Protein AF-X1S4X8-F1 (afdb_monomer)

Organism: NCBI:txid412755

pLDDT: mean 74.63, std 17.49, range [30.44, 96.06]

Radius of gyration: 38.3 Å; Cα contacts (8 Å, |Δi|>4): 93; chains: 1; bounding box: 93×50×116 Å

Sequence (181 aa):
DAQEGGFRVYTQRLIDDVLMAYSMPGYRIGLNIVGRLGGTNIRESTEIYKNGVVEPLQEDVEDMVNHKIIEQGLHCESYKFKLNDLDVRDVDAEAKRYVSLIQSAAMTPNQAINLLGIGKPYPGGNKFYIGSSLVEVGEEELEKRADKFIKAMEDLKEGINKLTEGDFLKEVGKDEGESED

Nearest PDB structures (foldseek):
  8hqo-assembly1_D  TM=5.666E-01  e=1.041E-02  Escherichia phage DT57C
  9imv-assembly1_L  TM=5.203E-01  e=1.293E-01  Escherichia phage T5

Foldseek 3Di:
DVVVVVVVVVVVVVVVVVCVVLVHDPVVVVDDPPDPDDDDCPLVSVVCCLVVHVVVVQVVVQCCCCVVPACVNVVHPPDGDHDDRDDSDPVVVLVVVVVVCLQCQNDFQQRSCVVVVPDHDDPPSRFRAHPPDRDGPPPVVVVVVVVVVVVVVVVVVVVVVVVVVPDDPPPPDDDDDDDDD

Mean predicted aligned error: 17.7 Å

Solvent-accessible surface area (backbone atoms only — not comparable to full-atom values): 11167 Å² total; per-residue (Å²): 114,78,67,60,57,53,52,53,54,51,52,52,50,54,52,51,53,53,29,59,75,68,66,46,67,54,61,81,76,71,41,84,79,88,55,103,75,80,84,73,58,66,63,59,53,47,51,49,38,40,66,72,50,49,50,57,54,48,48,56,51,31,51,46,44,36,51,56,47,34,42,68,64,64,69,40,85,89,68,79,67,75,78,81,80,83,85,80,74,58,64,66,61,50,50,51,49,50,52,52,33,25,37,67,47,74,36,26,58,30,56,50,28,64,75,70,65,65,73,75,77,55,94,73,27,81,47,55,36,43,80,87,55,90,57,76,83,61,61,82,65,49,53,62,50,49,53,53,50,53,52,52,51,49,55,49,50,53,53,51,50,54,57,74,70,50,85,81,86,84,81,85,84,82,86,84,84,91,85,90,133

Secondary structure (DSSP, 8-state):
-HHHHHHHHHHHHHHHHHHHHTT--GGGGT-----SSTTSHHHHHHHHHIIIIIHHHHHHHHHHIIIIIIITTT---S----PPPP----HHHHHHHHHHHHHBTSS-HHHHHHHHT-S---TTTTS--BTTS---S-HHHHHHHHHHHHHHHHHHHHHHHHHHHSS-SSSS---------

Structure (mmCIF, N/CA/C/O backbone):
data_AF-X1S4X8-F1
#
_entry.id   AF-X1S4X8-F1
#
loop_
_atom_site.group_PDB
_atom_site.id
_atom_site.type_symbol
_atom_site.label_atom_id
_atom_site.label_alt_id
_atom_site.label_comp_id
_atom_site.label_asym_id
_atom_site.label_entity_id
_atom_site.label_seq_id
_atom_site.pdbx_PDB_ins_code
_atom_site.Cartn_x
_atom_site.Cartn_y
_atom_site.Cartn_z
_atom_site.occupancy
_atom_site.B_iso_or_equiv
_atom_site.auth_seq_id
_atom_site.auth_comp_id
_atom_site.auth_asym_id
_atom_site.auth_atom_id
_atom_site.pdbx_PDB_model_num
ATOM 1 N N . ASP A 1 1 ? 40.446 11.338 -20.362 1.00 53.38 1 ASP A N 1
ATOM 2 C CA . ASP A 1 1 ? 39.490 12.085 -19.514 1.00 53.38 1 ASP A CA 1
ATOM 3 C C . ASP A 1 1 ? 38.118 12.321 -20.142 1.00 53.38 1 ASP A C 1
ATOM 5 O O . ASP A 1 1 ? 37.148 11.825 -19.588 1.00 53.38 1 ASP A O 1
ATOM 9 N N . ALA A 1 2 ? 37.979 12.978 -21.303 1.00 62.31 2 ALA A N 1
ATOM 10 C CA . ALA A 1 2 ? 36.650 13.239 -21.895 1.00 62.31 2 ALA A CA 1
ATOM 11 C C . ALA A 1 2 ? 35.837 11.969 -22.247 1.00 62.31 2 ALA A C 1
ATOM 13 O O . ALA A 1 2 ? 34.615 11.948 -22.123 1.00 62.31 2 ALA A O 1
ATOM 14 N N . GLN A 1 3 ? 36.515 10.893 -22.656 1.00 65.56 3 GLN A N 1
ATOM 15 C CA . GLN A 1 3 ? 35.870 9.646 -23.081 1.00 65.56 3 GLN A CA 1
ATOM 16 C C . GLN A 1 3 ? 35.303 8.829 -21.904 1.00 65.56 3 GLN A C 1
ATOM 18 O O . GLN A 1 3 ? 34.293 8.144 -22.047 1.00 65.56 3 GLN A O 1
ATOM 23 N N . GLU A 1 4 ? 35.909 8.949 -20.719 1.00 63.94 4 GLU A N 1
ATOM 24 C CA . GLU A 1 4 ? 35.501 8.200 -19.526 1.00 63.94 4 GLU A CA 1
ATOM 25 C C . GLU A 1 4 ? 34.224 8.772 -18.890 1.00 63.94 4 GLU A C 1
ATOM 27 O O . GLU A 1 4 ? 33.372 8.024 -18.408 1.00 63.94 4 GLU A O 1
ATOM 32 N N . GLY A 1 5 ? 34.028 10.092 -18.983 1.00 74.19 5 GLY A N 1
ATOM 33 C CA . GLY A 1 5 ? 32.773 10.741 -18.598 1.00 74.19 5 GLY A CA 1
ATOM 34 C C . GLY A 1 5 ? 31.584 10.287 -19.453 1.00 74.19 5 GLY A C 1
ATOM 35 O O . GLY A 1 5 ? 30.505 10.035 -18.920 1.00 74.19 5 GLY A O 1
ATOM 36 N N . GLY A 1 6 ? 31.788 10.102 -20.763 1.00 81.44 6 GLY A N 1
ATOM 37 C CA . GLY A 1 6 ? 30.742 9.627 -21.677 1.00 81.44 6 GLY A CA 1
ATOM 38 C C . GLY A 1 6 ? 30.273 8.200 -21.374 1.00 81.44 6 GLY A C 1
ATOM 39 O O . GLY A 1 6 ? 29.073 7.930 -21.380 1.00 81.44 6 GLY A O 1
ATOM 40 N N . PHE A 1 7 ? 31.202 7.302 -21.034 1.00 84.19 7 PHE A N 1
ATOM 41 C CA . PHE A 1 7 ? 30.876 5.915 -20.688 1.00 84.19 7 PHE A CA 1
ATOM 42 C C . PHE A 1 7 ? 30.063 5.802 -19.391 1.00 84.19 7 PHE A C 1
ATOM 44 O O . PHE A 1 7 ? 29.092 5.043 -19.324 1.00 84.19 7 PHE A O 1
ATOM 51 N N . ARG A 1 8 ? 30.409 6.594 -18.369 1.00 82.62 8 ARG A N 1
ATOM 52 C CA . ARG A 1 8 ? 29.663 6.623 -17.100 1.00 82.62 8 ARG A CA 1
ATOM 53 C C . A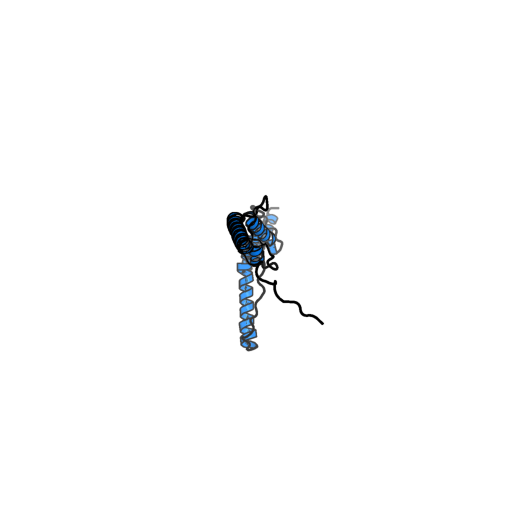RG A 1 8 ? 28.229 7.112 -17.293 1.00 82.62 8 ARG A C 1
ATOM 55 O O . ARG A 1 8 ? 27.306 6.490 -16.779 1.00 82.62 8 ARG A O 1
ATOM 62 N N . VAL A 1 9 ? 28.035 8.174 -18.077 1.00 86.06 9 VAL A N 1
ATOM 63 C CA . VAL A 1 9 ? 26.696 8.708 -18.387 1.00 86.06 9 VAL A CA 1
ATOM 64 C C . VAL A 1 9 ? 25.864 7.699 -19.177 1.00 86.06 9 VAL A C 1
ATOM 66 O O . VAL A 1 9 ? 24.693 7.490 -18.869 1.00 86.06 9 VAL A O 1
ATOM 69 N N . TYR A 1 10 ? 26.468 7.038 -20.166 1.00 88.06 10 TYR A N 1
ATOM 70 C CA . TYR A 1 10 ? 25.792 5.995 -20.935 1.00 88.06 10 TYR A CA 1
ATOM 71 C C . TYR A 1 10 ? 25.356 4.817 -20.053 1.00 88.06 10 TYR A C 1
ATOM 73 O O . TYR A 1 10 ? 24.218 4.364 -20.143 1.00 88.06 10 TYR A O 1
ATOM 81 N N . THR A 1 11 ? 26.231 4.369 -19.151 1.00 87.25 11 THR A N 1
ATOM 82 C CA . THR A 1 11 ? 25.922 3.280 -18.212 1.00 87.25 11 THR A CA 1
ATOM 83 C C . THR A 1 11 ? 24.780 3.658 -17.274 1.00 87.25 11 THR A C 1
ATOM 85 O O . THR A 1 11 ? 23.875 2.856 -17.063 1.00 87.25 11 THR A O 1
ATOM 88 N N . GLN A 1 12 ? 24.778 4.891 -16.757 1.00 86.19 12 GLN A N 1
ATOM 89 C CA . GLN A 1 12 ? 23.686 5.375 -15.913 1.00 86.19 12 GLN A CA 1
ATOM 90 C C . GLN A 1 12 ? 22.352 5.370 -16.663 1.00 86.19 12 GLN A C 1
ATOM 92 O O . GLN A 1 12 ? 21.355 4.906 -16.126 1.00 86.19 12 GLN A O 1
ATOM 97 N N . ARG A 1 13 ? 22.346 5.798 -17.929 1.00 88.19 13 ARG A N 1
ATOM 98 C CA . ARG A 1 13 ? 21.138 5.768 -18.759 1.00 88.19 13 ARG A CA 1
ATOM 99 C C . ARG A 1 13 ? 20.597 4.352 -18.955 1.00 88.19 13 ARG A C 1
ATOM 101 O O . ARG A 1 13 ? 19.395 4.157 -18.861 1.00 88.19 13 ARG A O 1
ATOM 108 N N . LEU A 1 14 ? 21.469 3.370 -19.191 1.00 91.56 14 LEU A N 1
ATOM 109 C CA . LEU A 1 14 ? 21.045 1.970 -19.308 1.00 91.56 14 LEU A CA 1
ATOM 110 C C . LEU A 1 14 ? 20.422 1.448 -18.009 1.00 91.56 14 LEU A C 1
ATOM 112 O O . LEU A 1 14 ? 19.429 0.727 -18.052 1.00 91.56 14 LEU A O 1
ATOM 116 N N . ILE A 1 15 ? 20.997 1.813 -16.861 1.00 88.81 15 ILE A N 1
ATOM 117 C CA . ILE A 1 15 ? 20.434 1.473 -15.551 1.00 88.81 15 ILE A CA 1
ATOM 118 C C . ILE A 1 15 ? 19.040 2.093 -15.406 1.00 88.81 15 ILE A C 1
ATOM 120 O O . ILE A 1 15 ? 18.100 1.390 -15.038 1.00 88.81 15 ILE A O 1
ATOM 124 N N . ASP A 1 16 ? 18.894 3.374 -15.741 1.00 88.19 16 ASP A N 1
ATOM 125 C CA . ASP A 1 16 ? 17.617 4.085 -15.658 1.00 88.19 16 ASP A CA 1
ATOM 126 C C . ASP A 1 16 ? 16.563 3.464 -16.596 1.00 88.19 16 ASP A C 1
ATOM 128 O O . ASP 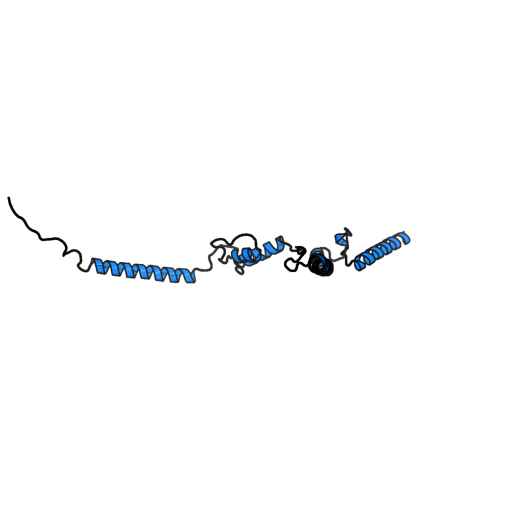A 1 16 ? 15.424 3.252 -16.181 1.00 88.19 16 ASP A O 1
ATOM 132 N N . ASP A 1 17 ? 16.941 3.094 -17.824 1.00 91.50 17 ASP A N 1
ATOM 133 C CA . ASP A 1 17 ? 16.056 2.440 -18.799 1.00 91.50 17 ASP A CA 1
ATOM 134 C C . ASP A 1 17 ? 15.530 1.089 -18.279 1.00 91.50 17 ASP A C 1
ATOM 136 O O . ASP A 1 17 ? 14.333 0.802 -18.376 1.00 91.50 17 ASP A O 1
ATOM 140 N N . VAL A 1 18 ? 16.398 0.274 -17.668 1.00 91.56 18 VAL A N 1
ATOM 141 C CA . VAL A 1 18 ? 15.996 -0.999 -17.044 1.00 91.56 18 VAL A CA 1
ATOM 142 C C . VAL A 1 18 ? 15.059 -0.754 -15.863 1.00 91.56 18 VAL A C 1
ATOM 144 O O . VAL A 1 18 ? 14.027 -1.412 -15.747 1.00 91.56 18 VAL A O 1
ATOM 147 N N . LEU A 1 19 ? 15.380 0.203 -14.994 1.00 89.31 19 LEU A N 1
ATOM 148 C CA . LEU A 1 19 ? 14.546 0.533 -13.839 1.00 89.31 19 LEU A CA 1
ATOM 149 C C . LEU A 1 19 ? 13.147 0.998 -14.246 1.00 89.31 19 LEU A C 1
ATOM 151 O O . LEU A 1 19 ? 12.165 0.563 -13.646 1.00 89.31 19 LEU A O 1
ATOM 155 N N . MET A 1 20 ? 13.048 1.827 -15.287 1.00 88.44 20 MET A N 1
ATOM 156 C CA . MET A 1 20 ? 11.765 2.272 -15.833 1.00 88.44 20 MET A CA 1
ATOM 157 C C . MET A 1 20 ? 10.948 1.109 -16.398 1.00 88.44 20 MET A C 1
ATOM 159 O O . MET A 1 20 ? 9.744 1.058 -16.167 1.00 88.44 20 MET A O 1
ATOM 163 N N . ALA A 1 21 ? 11.583 0.158 -17.089 1.00 90.94 21 ALA A N 1
ATOM 164 C CA . ALA A 1 21 ? 10.891 -1.004 -17.651 1.00 90.94 21 ALA A CA 1
ATOM 165 C C . ALA A 1 21 ? 10.244 -1.894 -16.576 1.00 90.94 21 ALA A C 1
ATOM 167 O O . ALA A 1 21 ? 9.168 -2.445 -16.797 1.00 90.94 21 ALA A O 1
ATOM 168 N N . TYR A 1 22 ? 10.878 -2.011 -15.408 1.00 88.44 22 TYR A N 1
ATOM 169 C CA . TYR A 1 22 ? 10.349 -2.755 -14.259 1.00 88.44 22 TYR A CA 1
ATOM 170 C C . TYR A 1 22 ? 9.575 -1.877 -13.265 1.00 88.44 22 TYR A C 1
ATOM 172 O O . TYR A 1 22 ? 9.216 -2.352 -12.187 1.00 88.44 22 TYR A O 1
ATOM 180 N N . SER A 1 23 ? 9.346 -0.599 -13.586 1.00 87.19 23 SER A N 1
ATOM 181 C CA . SER A 1 23 ? 8.721 0.382 -12.688 1.00 87.19 23 SER A CA 1
ATOM 182 C C . SER A 1 23 ? 9.379 0.437 -11.299 1.00 87.19 23 SER A C 1
ATOM 184 O O . SER A 1 23 ? 8.714 0.675 -10.295 1.00 87.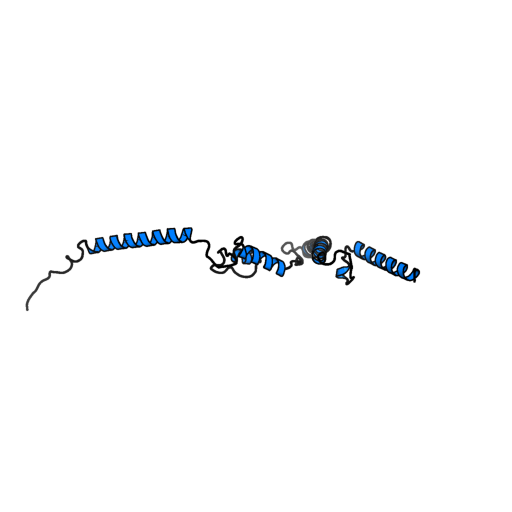19 23 SER A O 1
ATOM 186 N N . MET A 1 24 ? 10.691 0.196 -11.224 1.00 86.75 24 MET A N 1
ATOM 187 C CA . MET A 1 24 ? 11.432 -0.020 -9.983 1.00 86.75 24 MET A CA 1
ATOM 188 C C . MET A 1 24 ? 12.191 1.245 -9.543 1.00 86.75 24 MET A C 1
ATOM 190 O O . MET A 1 24 ? 13.059 1.730 -10.270 1.00 86.75 24 MET A O 1
ATOM 194 N N . PRO A 1 25 ? 11.944 1.778 -8.331 1.00 83.69 25 PRO A N 1
ATOM 195 C CA . PRO A 1 25 ? 12.720 2.892 -7.798 1.00 83.69 25 PRO A CA 1
ATOM 196 C C . PRO A 1 25 ? 14.190 2.528 -7.531 1.00 83.69 25 PRO A C 1
ATOM 198 O O . PRO A 1 25 ? 14.490 1.620 -6.754 1.00 83.69 25 PRO A O 1
ATOM 201 N N . GLY A 1 26 ? 15.132 3.292 -8.093 1.00 80.81 26 GLY A N 1
ATOM 202 C CA . GLY A 1 26 ? 16.566 2.977 -7.995 1.00 80.81 26 GLY A CA 1
ATOM 203 C C . GLY A 1 26 ? 17.129 2.921 -6.567 1.00 80.81 26 GLY A C 1
ATOM 204 O O . GLY A 1 26 ? 17.989 2.088 -6.280 1.00 80.81 26 GLY A O 1
ATOM 205 N N . TYR A 1 27 ? 16.605 3.714 -5.625 1.00 77.44 27 TYR A N 1
ATOM 206 C CA . TYR A 1 27 ? 17.058 3.661 -4.226 1.00 77.44 27 TYR A CA 1
ATOM 207 C C . TYR A 1 27 ? 16.793 2.304 -3.556 1.00 77.44 27 TYR A C 1
ATOM 209 O O . TYR A 1 27 ? 17.522 1.922 -2.642 1.00 77.44 27 TYR A O 1
ATOM 217 N N . ARG A 1 28 ? 15.796 1.535 -4.020 1.00 76.44 28 ARG A N 1
ATOM 218 C CA . ARG A 1 28 ? 15.491 0.201 -3.476 1.00 76.44 28 ARG A CA 1
ATOM 219 C C . ARG A 1 28 ? 16.513 -0.865 -3.890 1.00 76.44 28 ARG A C 1
ATOM 221 O O . ARG A 1 28 ? 16.603 -1.886 -3.219 1.00 76.44 28 ARG A O 1
ATOM 228 N N . ILE A 1 29 ? 17.295 -0.629 -4.945 1.00 82.00 29 ILE A N 1
ATOM 229 C CA . ILE A 1 29 ? 18.438 -1.477 -5.333 1.00 82.00 29 ILE A CA 1
ATOM 230 C C . ILE A 1 29 ? 19.789 -0.881 -4.905 1.00 82.00 29 ILE A C 1
ATOM 232 O O . ILE A 1 29 ? 20.837 -1.289 -5.397 1.00 82.00 29 ILE A O 1
ATOM 236 N N . GLY A 1 30 ? 19.780 0.090 -3.986 1.00 74.44 30 GLY A N 1
ATOM 237 C CA . GLY A 1 30 ? 20.999 0.695 -3.445 1.00 74.44 30 GLY A CA 1
ATOM 238 C C . GLY A 1 30 ? 21.644 1.748 -4.348 1.00 74.44 30 GLY A C 1
ATOM 239 O O . GLY A 1 30 ? 22.763 2.179 -4.067 1.00 74.44 30 GLY A O 1
ATOM 240 N N . LEU A 1 31 ? 20.962 2.202 -5.407 1.00 77.56 31 LEU A N 1
ATOM 241 C CA . LEU A 1 31 ? 21.446 3.330 -6.199 1.00 77.56 31 LEU A CA 1
ATOM 242 C C . LEU A 1 31 ? 21.159 4.628 -5.457 1.00 77.56 31 LEU A C 1
ATOM 244 O O . LEU A 1 31 ? 20.010 4.985 -5.190 1.00 77.56 31 LEU A O 1
ATOM 248 N N . ASN A 1 32 ? 22.222 5.356 -5.138 1.00 65.94 32 ASN A N 1
ATOM 249 C CA . ASN A 1 32 ? 22.098 6.660 -4.514 1.00 65.94 32 ASN A CA 1
ATOM 250 C C . ASN A 1 32 ? 21.713 7.693 -5.583 1.00 65.94 32 ASN A C 1
ATOM 252 O O . ASN A 1 32 ? 22.574 8.253 -6.263 1.00 65.94 32 ASN A O 1
ATOM 256 N N . ILE A 1 33 ? 20.410 7.915 -5.767 1.00 62.72 33 ILE A N 1
ATOM 257 C CA . ILE A 1 33 ? 19.900 8.955 -6.664 1.00 62.72 33 ILE A CA 1
ATOM 258 C C . ILE A 1 33 ? 20.066 10.301 -5.950 1.00 62.72 33 ILE A C 1
ATOM 260 O O . ILE A 1 33 ? 19.164 10.792 -5.269 1.00 62.72 33 ILE A O 1
ATOM 264 N N . VAL A 1 34 ? 21.249 10.900 -6.077 1.00 55.09 34 VAL A N 1
ATOM 265 C CA . VAL A 1 34 ? 21.533 12.236 -5.540 1.00 55.09 34 VAL A CA 1
ATOM 266 C C . VAL A 1 34 ? 20.875 13.286 -6.447 1.00 55.09 34 VAL A C 1
ATOM 268 O O . VAL A 1 34 ? 21.499 13.846 -7.345 1.00 55.09 34 VAL A O 1
ATOM 271 N N . GLY A 1 35 ? 19.580 13.532 -6.239 1.00 55.44 35 GLY A N 1
ATOM 272 C CA . GLY A 1 35 ? 18.831 14.640 -6.843 1.00 55.44 35 GLY A CA 1
ATOM 273 C C . GLY A 1 35 ? 18.812 15.890 -5.947 1.00 55.44 35 GLY A C 1
ATOM 274 O O . GLY A 1 35 ? 18.806 15.779 -4.725 1.00 55.44 35 GLY A O 1
ATOM 275 N N . ARG A 1 36 ? 18.764 17.092 -6.551 1.00 46.44 36 ARG A N 1
ATOM 276 C CA . ARG A 1 36 ? 18.866 18.441 -5.922 1.00 46.44 36 ARG A CA 1
ATOM 277 C C . ARG A 1 36 ? 17.789 18.812 -4.872 1.00 46.44 36 ARG A C 1
ATOM 279 O O . ARG A 1 36 ? 17.755 19.959 -4.442 1.00 46.44 36 ARG A O 1
ATOM 286 N N . LEU A 1 37 ? 16.938 17.884 -4.440 1.00 51.38 37 LEU A N 1
ATOM 287 C CA . LEU A 1 37 ? 15.843 18.089 -3.476 1.00 51.38 37 LEU A CA 1
ATOM 288 C C . LEU A 1 37 ? 15.805 16.916 -2.478 1.00 51.38 37 LEU A C 1
ATOM 290 O O . LEU A 1 37 ? 14.813 16.203 -2.347 1.00 51.38 37 LEU A O 1
ATOM 294 N N . GLY A 1 38 ? 16.950 16.653 -1.847 1.00 46.44 38 GLY A N 1
ATOM 295 C CA . GLY A 1 38 ? 17.143 15.531 -0.937 1.00 46.44 38 GLY A CA 1
ATOM 296 C C . GLY A 1 38 ? 16.238 15.601 0.294 1.00 46.44 38 GLY A C 1
ATOM 297 O O . GLY A 1 38 ? 16.207 16.607 0.994 1.00 46.44 38 GLY A O 1
ATOM 298 N N . GLY A 1 39 ? 15.548 14.498 0.581 1.00 52.03 39 GLY A N 1
ATOM 299 C CA . GLY A 1 39 ? 15.115 14.185 1.944 1.00 52.03 39 GLY A CA 1
ATOM 300 C C . GLY A 1 39 ? 13.701 13.637 2.102 1.00 52.03 39 GLY A C 1
ATOM 301 O O . GLY A 1 39 ? 13.491 12.815 2.985 1.00 52.03 39 GLY A O 1
ATOM 302 N N . THR A 1 40 ? 12.733 14.022 1.269 1.00 53.03 40 THR A N 1
ATOM 303 C CA . THR A 1 40 ? 11.310 13.747 1.572 1.00 53.03 40 THR A CA 1
ATOM 304 C C . THR A 1 40 ? 10.639 12.691 0.692 1.00 53.03 40 THR A C 1
ATOM 306 O O . THR A 1 40 ? 9.566 12.212 1.041 1.00 53.03 40 THR A O 1
ATOM 309 N N . ASN A 1 41 ? 11.267 12.264 -0.407 1.00 62.50 41 ASN A N 1
ATOM 310 C CA . ASN A 1 41 ? 10.566 11.522 -1.463 1.00 62.50 41 ASN A CA 1
ATOM 311 C C . ASN A 1 41 ? 10.630 9.982 -1.351 1.00 62.50 41 ASN A C 1
ATOM 313 O O . ASN A 1 41 ? 10.035 9.276 -2.158 1.00 62.50 41 ASN A O 1
ATOM 317 N N . ILE A 1 42 ? 11.354 9.426 -0.368 1.00 70.06 42 ILE A N 1
ATOM 318 C CA . ILE A 1 42 ? 11.518 7.962 -0.244 1.00 70.06 42 ILE A CA 1
ATOM 319 C C . ILE A 1 42 ? 10.206 7.294 0.183 1.00 70.06 42 ILE A C 1
ATOM 321 O O . ILE A 1 42 ? 9.854 6.246 -0.356 1.00 70.06 42 ILE A O 1
ATOM 325 N N . ARG A 1 43 ? 9.468 7.891 1.129 1.00 74.88 43 ARG A N 1
ATOM 326 C CA . ARG A 1 43 ? 8.187 7.339 1.599 1.00 74.88 43 ARG A CA 1
ATOM 327 C C . ARG A 1 43 ? 7.132 7.391 0.498 1.00 74.88 43 ARG A C 1
ATOM 329 O O . ARG A 1 43 ? 6.548 6.366 0.177 1.00 74.88 43 ARG A O 1
ATOM 336 N N . GLU A 1 44 ? 6.968 8.550 -0.132 1.00 76.56 44 GLU A N 1
ATOM 337 C CA . GLU A 1 44 ? 6.020 8.741 -1.233 1.00 76.56 44 GLU A CA 1
ATOM 338 C C . GLU A 1 44 ? 6.345 7.827 -2.421 1.00 76.56 44 GLU A C 1
ATOM 340 O O . GLU A 1 44 ? 5.480 7.103 -2.903 1.00 76.56 44 GLU A O 1
ATOM 345 N N . SER A 1 45 ? 7.616 7.729 -2.822 1.00 77.94 45 SER A N 1
ATOM 346 C CA . SER A 1 45 ? 8.015 6.788 -3.874 1.00 77.94 45 SER A CA 1
ATOM 347 C C . SER A 1 45 ? 7.818 5.319 -3.474 1.00 77.94 45 SER A C 1
ATOM 349 O O . SER A 1 45 ? 7.644 4.463 -4.344 1.00 77.94 45 SER A O 1
ATOM 351 N N . THR A 1 46 ? 7.849 5.001 -2.178 1.00 82.38 46 THR A N 1
ATOM 352 C CA . THR A 1 46 ? 7.582 3.649 -1.671 1.00 82.38 46 THR A CA 1
ATOM 353 C C . THR A 1 46 ? 6.096 3.330 -1.757 1.00 82.38 46 THR A C 1
ATOM 355 O O . THR A 1 46 ? 5.767 2.235 -2.211 1.00 82.38 46 THR A O 1
ATOM 358 N N . GLU A 1 47 ? 5.233 4.278 -1.394 1.00 83.38 47 GLU A N 1
ATOM 359 C CA . GLU A 1 47 ? 3.775 4.188 -1.543 1.00 83.38 47 GLU A CA 1
ATOM 360 C C . GLU A 1 47 ? 3.369 4.077 -3.018 1.00 83.38 47 GLU A C 1
ATOM 362 O O . GLU A 1 47 ? 2.615 3.176 -3.372 1.00 83.38 47 GLU A O 1
ATOM 367 N N . ILE A 1 48 ? 3.941 4.903 -3.902 1.00 84.06 48 ILE A N 1
ATOM 368 C CA . ILE A 1 48 ? 3.685 4.844 -5.351 1.00 84.06 48 ILE A CA 1
ATOM 369 C C . ILE A 1 48 ? 4.070 3.476 -5.922 1.00 84.06 48 ILE A C 1
ATOM 371 O O . ILE A 1 48 ? 3.293 2.882 -6.663 1.00 84.06 48 ILE A O 1
ATOM 375 N N . TYR A 1 49 ? 5.245 2.948 -5.569 1.00 86.75 49 TYR A N 1
ATOM 376 C CA . TYR A 1 49 ? 5.669 1.626 -6.039 1.00 86.75 49 TYR A CA 1
ATOM 377 C C . TYR A 1 49 ? 4.760 0.507 -5.521 1.00 86.75 49 TYR A C 1
ATOM 379 O O . TYR A 1 49 ? 4.407 -0.410 -6.260 1.00 86.75 49 TYR A O 1
ATOM 387 N N . LYS A 1 50 ? 4.371 0.586 -4.246 1.00 87.31 50 LYS A N 1
ATOM 388 C CA . LYS A 1 50 ? 3.482 -0.391 -3.621 1.00 87.31 50 LYS A CA 1
ATOM 389 C C . LYS A 1 50 ? 2.130 -0.431 -4.339 1.00 87.31 50 LYS A C 1
ATOM 391 O O . LYS A 1 50 ? 1.756 -1.489 -4.829 1.00 87.31 50 LYS A O 1
ATOM 396 N N . ASN A 1 51 ? 1.480 0.722 -4.483 1.00 87.75 51 ASN A N 1
ATOM 397 C CA . ASN A 1 51 ? 0.145 0.831 -5.077 1.00 87.75 51 ASN A CA 1
ATOM 398 C C . ASN A 1 51 ? 0.157 0.620 -6.602 1.00 87.75 51 ASN A C 1
ATOM 400 O O . ASN A 1 51 ? -0.800 0.114 -7.172 1.00 87.75 51 ASN A O 1
ATOM 404 N N . GLY A 1 52 ? 1.222 1.050 -7.285 1.00 87.56 52 GLY A N 1
ATOM 405 C CA . GLY A 1 52 ? 1.292 1.032 -8.747 1.00 87.56 52 GLY A CA 1
ATOM 406 C C . GLY A 1 52 ? 1.850 -0.255 -9.350 1.00 87.56 52 GLY A C 1
ATOM 407 O O . GLY A 1 52 ? 1.619 -0.512 -10.527 1.00 87.56 52 GLY A O 1
ATOM 408 N N . VAL A 1 53 ? 2.609 -1.042 -8.581 1.00 90.00 53 VAL A N 1
ATOM 409 C CA . VAL A 1 53 ? 3.310 -2.233 -9.094 1.00 90.00 53 VAL A CA 1
ATOM 410 C C . VAL A 1 53 ? 3.028 -3.458 -8.241 1.00 90.00 53 VAL A C 1
ATOM 412 O O . VAL A 1 53 ? 2.667 -4.500 -8.774 1.00 90.00 53 VAL A O 1
ATOM 415 N N . VAL A 1 54 ? 3.201 -3.358 -6.922 1.00 90.12 54 VAL A N 1
ATOM 416 C CA . VAL A 1 54 ? 3.156 -4.545 -6.058 1.00 90.12 54 VAL A CA 1
ATOM 417 C C . VAL A 1 54 ? 1.731 -5.042 -5.847 1.00 90.12 54 VAL A C 1
ATOM 419 O O . VAL A 1 54 ? 1.489 -6.222 -6.070 1.00 90.12 54 VAL A O 1
ATOM 422 N N . GLU A 1 55 ? 0.802 -4.170 -5.452 1.00 91.88 55 GLU A N 1
ATOM 423 C CA . GLU A 1 55 ? -0.597 -4.549 -5.201 1.00 91.88 55 GLU A CA 1
ATOM 424 C C . GLU A 1 55 ? -1.277 -5.147 -6.448 1.00 91.88 55 GLU A C 1
ATOM 426 O O . GLU A 1 55 ? -1.813 -6.246 -6.329 1.00 91.88 55 GLU A O 1
ATOM 431 N N . PRO A 1 56 ? -1.164 -4.558 -7.659 1.00 92.81 56 PRO A N 1
ATOM 432 C CA . PRO A 1 56 ? -1.728 -5.170 -8.866 1.00 92.81 56 PRO A CA 1
ATOM 433 C C . PRO A 1 56 ? -1.176 -6.573 -9.157 1.00 92.81 56 PRO A C 1
ATOM 435 O O . PRO A 1 56 ? -1.920 -7.483 -9.503 1.00 92.81 56 PRO A O 1
ATOM 438 N N . LEU A 1 57 ? 0.132 -6.784 -8.972 1.00 92.81 57 LEU A N 1
ATOM 439 C CA . LEU A 1 57 ? 0.737 -8.105 -9.168 1.00 92.81 57 LEU A CA 1
ATOM 440 C C . LEU A 1 57 ? 0.302 -9.111 -8.094 1.00 92.81 57 LEU A C 1
ATOM 442 O O . LEU A 1 57 ? 0.236 -10.309 -8.369 1.00 92.81 57 LEU A O 1
ATOM 446 N N . GLN A 1 58 ? 0.035 -8.652 -6.868 1.00 94.50 58 GLN A N 1
ATOM 447 C CA . GLN A 1 58 ? -0.544 -9.496 -5.824 1.00 94.50 58 GLN A CA 1
ATOM 448 C C . GLN A 1 58 ? -1.965 -9.917 -6.201 1.00 94.50 58 GLN A C 1
ATOM 450 O O . GLN A 1 58 ? -2.259 -11.106 -6.108 1.00 94.50 58 GLN A O 1
ATOM 455 N N . GLU A 1 59 ? -2.793 -8.991 -6.687 1.00 94.25 59 GLU A N 1
ATOM 456 C CA . GLU A 1 59 ? -4.150 -9.279 -7.170 1.00 94.25 59 GLU A CA 1
ATOM 457 C C . GLU A 1 59 ? -4.135 -10.301 -8.315 1.00 94.25 59 GLU A C 1
ATOM 459 O O . GLU A 1 59 ? -4.833 -11.309 -8.235 1.00 94.25 59 GLU A O 1
ATOM 464 N N . ASP A 1 60 ? -3.259 -10.133 -9.311 1.00 95.25 60 ASP A N 1
ATOM 465 C CA . ASP A 1 60 ? -3.118 -11.090 -10.419 1.00 95.25 60 ASP A CA 1
ATOM 466 C C . ASP A 1 60 ? -2.787 -12.511 -9.924 1.00 95.25 60 ASP A C 1
ATOM 468 O O . ASP A 1 60 ? -3.311 -13.512 -10.428 1.00 95.25 60 ASP A O 1
ATOM 472 N N . VAL A 1 61 ? -1.901 -12.624 -8.928 1.00 95.69 61 VAL A N 1
ATOM 473 C CA . VAL A 1 61 ? -1.530 -13.913 -8.324 1.00 95.69 61 VAL A CA 1
ATOM 474 C C . VAL A 1 61 ? -2.679 -14.481 -7.497 1.00 95.69 61 VAL A C 1
ATOM 476 O O . VAL A 1 61 ? -2.953 -15.680 -7.582 1.00 95.69 61 VAL A O 1
ATOM 479 N N . GLU A 1 62 ? -3.353 -13.649 -6.709 1.00 96.06 62 GLU A N 1
ATOM 480 C CA . GLU A 1 62 ? -4.513 -14.051 -5.921 1.00 96.06 62 GLU A CA 1
ATOM 481 C C . GLU A 1 62 ? -5.630 -14.586 -6.812 1.00 96.06 62 GLU A C 1
ATOM 483 O O . GLU A 1 62 ? -6.133 -15.684 -6.565 1.00 96.06 62 GLU A O 1
ATOM 488 N N . ASP A 1 63 ? -5.972 -13.865 -7.873 1.00 95.44 63 ASP A N 1
ATOM 489 C CA . ASP A 1 63 ? -7.010 -14.246 -8.827 1.00 95.44 63 ASP A CA 1
ATOM 490 C C . ASP A 1 63 ? -6.635 -15.526 -9.567 1.00 95.44 63 ASP A C 1
ATOM 492 O O . ASP A 1 63 ? -7.456 -16.438 -9.706 1.00 95.44 63 ASP A O 1
ATOM 496 N N . MET A 1 64 ? -5.374 -15.662 -9.980 1.00 96.06 64 MET A N 1
ATOM 497 C CA . MET A 1 64 ? -4.892 -16.893 -10.598 1.00 96.06 64 MET A CA 1
ATOM 498 C C . MET A 1 64 ? -5.038 -18.089 -9.652 1.00 96.06 64 MET A C 1
ATOM 500 O O . MET A 1 64 ? -5.540 -19.135 -10.066 1.00 96.06 64 MET A O 1
ATOM 504 N N . VAL A 1 65 ? -4.618 -17.958 -8.392 1.00 95.31 65 VAL A N 1
ATOM 505 C CA . VAL A 1 65 ? -4.704 -19.043 -7.405 1.00 95.31 65 VAL A CA 1
ATOM 506 C C . VAL A 1 65 ? -6.164 -19.382 -7.113 1.00 95.31 65 VAL A C 1
ATOM 508 O O . VAL A 1 65 ? -6.542 -20.553 -7.190 1.00 95.31 65 VAL A O 1
ATOM 511 N N . ASN A 1 66 ? -6.993 -18.376 -6.838 1.00 95.94 66 ASN A N 1
ATOM 512 C CA . ASN A 1 66 ? -8.407 -18.563 -6.531 1.00 95.94 66 ASN A CA 1
ATOM 513 C C . ASN A 1 66 ? -9.136 -19.250 -7.692 1.00 95.94 66 ASN A C 1
ATOM 515 O O . ASN A 1 66 ? -9.723 -20.315 -7.503 1.00 95.94 66 ASN A O 1
ATOM 519 N N . HIS A 1 67 ? -9.006 -18.728 -8.911 1.00 94.12 67 HIS A N 1
ATOM 520 C CA . HIS A 1 67 ? -9.740 -19.260 -10.055 1.00 94.12 67 HIS A CA 1
ATOM 521 C C . HIS A 1 67 ? -9.160 -20.573 -10.591 1.00 94.12 67 HIS A C 1
ATOM 523 O O . HIS A 1 67 ? -9.904 -21.512 -10.875 1.00 94.12 67 HIS A O 1
ATOM 529 N N . LYS A 1 68 ? -7.836 -20.674 -10.771 1.00 94.31 68 LYS A N 1
ATOM 530 C CA . LYS A 1 68 ? -7.222 -21.849 -11.419 1.00 94.31 68 LYS A CA 1
ATOM 531 C C . LYS A 1 68 ? -7.008 -23.010 -10.468 1.00 94.31 68 LYS A C 1
ATOM 533 O O . LYS A 1 68 ? -7.186 -24.155 -10.876 1.00 94.31 68 LYS A O 1
ATOM 538 N N . ILE A 1 69 ? -6.606 -22.734 -9.232 1.00 92.94 69 ILE A N 1
ATOM 539 C CA . ILE A 1 69 ? -6.231 -23.784 -8.285 1.00 92.94 69 ILE A CA 1
ATOM 540 C C . ILE A 1 69 ? -7.426 -24.144 -7.408 1.00 92.94 69 ILE A C 1
ATOM 542 O O . ILE A 1 69 ? -7.791 -25.315 -7.349 1.00 92.94 69 ILE A O 1
ATOM 546 N N . ILE A 1 70 ? -8.056 -23.166 -6.756 1.00 93.19 70 ILE A N 1
ATOM 547 C CA . ILE A 1 70 ? -9.085 -23.444 -5.745 1.00 93.19 70 ILE A CA 1
ATOM 548 C C . ILE A 1 70 ? -10.429 -23.800 -6.400 1.00 93.19 70 ILE A C 1
ATOM 550 O O . ILE A 1 70 ? -10.961 -24.885 -6.158 1.00 93.19 70 ILE A O 1
ATOM 554 N N . GLU A 1 71 ? -10.949 -22.943 -7.276 1.00 93.12 71 GLU A N 1
ATOM 555 C CA . GLU A 1 71 ? -12.251 -23.158 -7.922 1.00 93.12 71 GLU A CA 1
ATOM 556 C C . GLU A 1 71 ? -12.187 -24.259 -8.995 1.00 93.12 71 GLU A C 1
ATOM 558 O O . GLU A 1 71 ? -12.937 -25.235 -8.948 1.00 93.12 71 GLU A O 1
ATOM 563 N N . GLN A 1 72 ? -11.276 -24.138 -9.969 1.00 93.25 72 GLN A N 1
ATOM 564 C CA . GLN A 1 72 ? -11.196 -25.085 -11.092 1.00 93.25 72 GLN A CA 1
ATOM 565 C C . GLN A 1 72 ? -10.479 -26.392 -10.738 1.00 93.25 72 GLN A C 1
ATOM 567 O O . GLN A 1 72 ? -10.852 -27.438 -11.262 1.00 93.25 72 GLN A O 1
ATOM 572 N N . GLY A 1 73 ? -9.447 -26.340 -9.891 1.00 92.50 73 G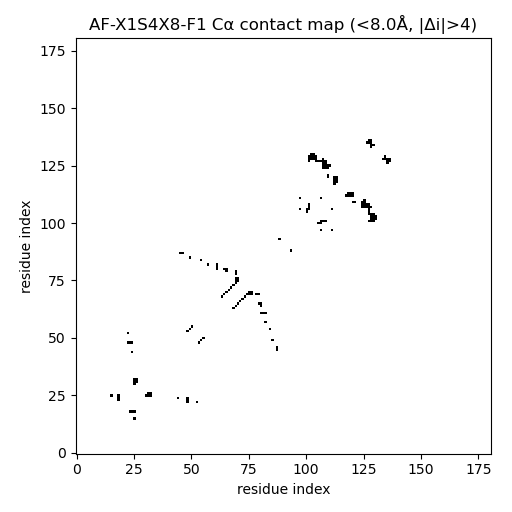LY A N 1
ATOM 573 C CA . GLY A 1 73 ? -8.629 -27.508 -9.553 1.00 92.50 73 GLY A CA 1
ATOM 574 C C . GLY A 1 73 ? -9.172 -28.316 -8.375 1.00 92.50 73 GLY A C 1
ATOM 575 O O . GLY A 1 73 ? -9.248 -29.540 -8.452 1.00 92.50 73 GLY A O 1
ATOM 576 N N . LEU A 1 74 ? -9.540 -27.639 -7.285 1.00 92.44 74 LEU A N 1
ATOM 577 C CA . LEU A 1 74 ? -10.007 -28.270 -6.045 1.00 92.44 74 LEU A CA 1
ATOM 578 C C . LEU A 1 74 ? -11.535 -28.280 -5.901 1.00 92.44 74 LEU A C 1
ATOM 580 O O . LEU A 1 74 ? -12.038 -28.944 -4.995 1.00 92.44 74 LEU A O 1
ATOM 584 N N . HIS A 1 75 ? -12.267 -27.570 -6.769 1.00 92.12 75 HIS A N 1
ATOM 585 C CA . HIS A 1 75 ? -13.729 -27.432 -6.713 1.00 92.12 75 HIS A CA 1
ATOM 586 C C . HIS A 1 75 ? -14.238 -26.964 -5.345 1.00 92.12 75 HIS A C 1
ATOM 588 O O . HIS A 1 75 ? -15.246 -27.455 -4.833 1.00 92.12 75 HIS A O 1
ATOM 594 N N . CYS A 1 76 ? -13.520 -26.020 -4.735 1.00 90.06 76 CYS A N 1
ATOM 595 C CA . CYS A 1 76 ? -13.858 -25.475 -3.430 1.00 90.06 76 CYS A CA 1
ATOM 596 C C . CYS A 1 76 ? -14.169 -23.980 -3.537 1.00 90.06 76 CYS A C 1
ATOM 598 O O . CYS A 1 76 ? -13.319 -23.198 -3.931 1.00 90.06 76 CYS A O 1
ATOM 600 N N . GLU A 1 77 ? -15.371 -23.571 -3.142 1.00 86.31 77 GLU A N 1
ATOM 601 C CA . GLU A 1 77 ? -15.775 -22.152 -3.152 1.00 86.31 77 GLU A CA 1
ATOM 602 C C . GLU A 1 77 ? -15.808 -21.545 -1.740 1.00 86.31 77 GLU A C 1
ATOM 604 O O . GLU A 1 77 ? -16.069 -20.361 -1.552 1.00 86.31 77 GLU A O 1
ATOM 609 N N . SER A 1 78 ? -15.551 -22.357 -0.710 1.00 91.81 78 SER A N 1
ATOM 610 C CA . SER A 1 78 ? -15.646 -21.928 0.691 1.00 91.81 78 SER A CA 1
ATOM 611 C C . SER A 1 78 ? -14.410 -21.183 1.193 1.00 91.81 78 SER A C 1
ATOM 613 O O . SER A 1 78 ? -14.469 -20.557 2.251 1.00 91.81 78 SER A O 1
ATOM 615 N N . TYR A 1 79 ? -13.294 -21.254 0.466 1.00 87.88 79 TYR A N 1
ATOM 616 C CA . TYR A 1 79 ? -12.030 -20.638 0.856 1.00 87.88 79 TYR A CA 1
ATOM 617 C C . TYR A 1 79 ? -11.542 -19.688 -0.227 1.00 87.88 79 TYR A C 1
ATOM 619 O O . TYR A 1 79 ? -11.578 -20.013 -1.409 1.00 87.88 79 TYR A O 1
ATOM 627 N N . LYS A 1 80 ? -11.032 -18.533 0.205 1.00 91.88 80 LYS A N 1
ATOM 628 C CA . LYS A 1 80 ? -10.361 -17.564 -0.656 1.00 91.88 80 LYS A CA 1
ATOM 629 C C . LYS A 1 80 ? -8.927 -17.383 -0.182 1.00 91.88 80 LYS A C 1
ATOM 631 O O . LYS A 1 80 ? -8.676 -17.187 1.007 1.00 91.88 80 LYS A O 1
ATOM 636 N N . PHE A 1 81 ? -7.997 -17.450 -1.117 1.00 93.56 81 PHE A N 1
ATOM 637 C CA . PHE A 1 81 ? -6.613 -17.071 -0.912 1.00 93.56 81 PHE A CA 1
ATOM 638 C C . PHE A 1 81 ? -6.475 -15.554 -1.075 1.00 93.56 81 PHE A C 1
ATOM 640 O O . PHE A 1 81 ? -6.949 -14.987 -2.060 1.00 93.56 81 PHE A O 1
ATOM 647 N N . LYS A 1 82 ? -5.838 -14.913 -0.092 1.00 94.00 82 LYS A N 1
ATOM 648 C CA . LYS A 1 82 ? -5.464 -13.498 -0.119 1.00 94.00 82 LYS A CA 1
ATOM 649 C C . LYS A 1 82 ? -4.061 -13.350 0.469 1.00 94.00 82 LYS A C 1
ATOM 651 O O . LYS A 1 82 ? -3.760 -13.966 1.496 1.00 94.00 82 LYS A O 1
ATOM 656 N N . LEU A 1 83 ? -3.210 -12.562 -0.171 1.00 91.50 83 LEU A N 1
ATOM 657 C CA . LEU A 1 83 ? -1.929 -12.138 0.369 1.00 91.50 83 LEU A CA 1
ATOM 658 C C . LEU A 1 83 ? -2.153 -11.040 1.413 1.00 91.50 83 LEU A C 1
ATOM 660 O O . LEU A 1 83 ? -3.159 -10.332 1.430 1.00 91.50 83 LEU A O 1
ATOM 664 N N . ASN A 1 84 ? -1.203 -10.924 2.337 1.00 88.00 84 ASN A N 1
ATOM 665 C CA . ASN A 1 84 ? -1.251 -9.860 3.328 1.00 88.00 84 ASN A CA 1
ATOM 666 C C . ASN A 1 84 ? -0.905 -8.525 2.665 1.00 88.00 84 ASN A C 1
ATOM 668 O O . ASN A 1 84 ? 0.106 -8.423 1.962 1.00 88.00 84 ASN A O 1
ATOM 672 N N . ASP A 1 85 ? -1.706 -7.504 2.962 1.00 82.81 85 ASP A N 1
ATOM 673 C CA . ASP A 1 85 ? -1.440 -6.143 2.516 1.00 82.81 85 ASP A CA 1
ATOM 674 C C . ASP A 1 85 ? -0.107 -5.666 3.117 1.00 82.81 85 ASP A C 1
ATOM 676 O O . ASP A 1 85 ? 0.181 -5.864 4.303 1.00 82.81 85 ASP A O 1
ATOM 680 N N . LEU A 1 86 ? 0.728 -5.026 2.298 1.00 79.00 86 LEU A N 1
ATOM 681 C CA . LEU A 1 86 ? 1.982 -4.459 2.784 1.00 79.00 86 LEU A CA 1
ATOM 682 C C . LEU A 1 86 ? 1.688 -3.238 3.664 1.00 79.00 86 LEU A C 1
ATOM 684 O O . LEU A 1 86 ? 1.095 -2.258 3.209 1.00 79.00 86 LEU A O 1
ATOM 688 N N . ASP A 1 87 ? 2.130 -3.270 4.918 1.00 73.38 87 ASP A N 1
ATOM 689 C CA . ASP A 1 87 ? 2.031 -2.108 5.797 1.00 73.38 87 ASP A CA 1
ATOM 690 C C . ASP A 1 87 ? 3.198 -1.152 5.526 1.00 73.38 87 ASP A C 1
ATOM 692 O O . ASP A 1 87 ? 4.352 -1.443 5.838 1.00 73.38 87 ASP A O 1
ATOM 696 N N . VAL A 1 88 ? 2.897 -0.019 4.892 1.00 70.75 88 VAL A N 1
ATOM 697 C CA . VAL A 1 88 ? 3.873 1.045 4.583 1.00 70.75 88 VAL A CA 1
ATOM 698 C C . VAL A 1 88 ? 3.710 2.228 5.548 1.00 70.75 88 VAL A C 1
ATOM 700 O O . VAL A 1 88 ? 4.343 3.270 5.381 1.00 70.75 88 VAL A O 1
ATOM 703 N N . ARG A 1 89 ? 2.848 2.102 6.566 1.00 68.94 89 ARG A N 1
ATOM 704 C CA . ARG A 1 89 ? 2.563 3.202 7.488 1.00 68.94 89 ARG A CA 1
ATOM 705 C C . ARG A 1 89 ? 3.776 3.521 8.350 1.00 68.94 89 ARG A C 1
ATOM 707 O O . ARG A 1 89 ? 4.458 2.645 8.876 1.00 68.94 89 ARG A O 1
ATOM 714 N N . ASP A 1 90 ? 3.977 4.815 8.561 1.00 74.19 90 ASP A N 1
ATOM 715 C CA . ASP A 1 90 ? 4.848 5.315 9.613 1.00 74.19 90 ASP A CA 1
ATOM 716 C C . ASP A 1 90 ? 4.060 5.310 10.931 1.00 74.19 90 ASP A C 1
ATOM 718 O O . ASP A 1 90 ? 3.314 6.245 11.242 1.00 74.19 90 ASP A O 1
ATOM 722 N N . VAL A 1 91 ? 4.190 4.210 11.676 1.00 74.81 91 VAL A N 1
ATOM 723 C CA . VAL A 1 91 ? 3.512 3.999 12.965 1.00 74.81 91 VAL A CA 1
ATOM 724 C C . VAL A 1 91 ? 3.868 5.107 13.963 1.00 74.81 91 VAL A C 1
ATOM 726 O O . VAL A 1 91 ? 3.012 5.525 14.742 1.00 74.81 91 VAL A O 1
ATOM 729 N N . ASP A 1 92 ? 5.087 5.648 13.902 1.00 76.06 92 ASP A N 1
ATOM 730 C CA . ASP A 1 92 ? 5.528 6.730 14.784 1.00 76.06 92 ASP A CA 1
ATOM 731 C C . ASP A 1 92 ? 4.860 8.059 14.418 1.00 76.06 92 ASP A C 1
ATOM 733 O O . ASP A 1 92 ? 4.416 8.803 15.301 1.00 76.06 92 ASP A O 1
ATOM 737 N N . ALA A 1 93 ? 4.763 8.379 13.125 1.00 79.38 93 ALA A N 1
ATOM 738 C CA . ALA A 1 93 ? 4.042 9.562 12.657 1.00 79.38 93 ALA A CA 1
ATOM 739 C C . ALA A 1 93 ? 2.544 9.467 12.968 1.00 79.38 93 ALA A C 1
ATOM 741 O O . ALA A 1 93 ? 1.923 10.451 13.383 1.00 79.38 93 ALA A O 1
ATOM 742 N N . GLU A 1 94 ? 1.966 8.279 12.814 1.00 81.00 94 GLU A N 1
ATOM 743 C CA . GLU A 1 94 ? 0.577 8.015 13.156 1.00 81.00 94 GLU A CA 1
ATOM 744 C C . GLU A 1 94 ? 0.329 8.162 14.667 1.00 81.00 94 GLU A C 1
ATOM 746 O O . GLU A 1 94 ? -0.578 8.898 15.067 1.00 81.00 94 GLU A O 1
ATOM 751 N N . ALA A 1 95 ? 1.177 7.577 15.515 1.00 83.00 95 ALA A N 1
ATOM 752 C CA . ALA A 1 95 ? 1.098 7.742 16.965 1.00 83.00 95 ALA A CA 1
ATOM 753 C C . ALA A 1 95 ? 1.214 9.220 17.377 1.00 83.00 95 ALA A C 1
ATOM 755 O O . ALA A 1 95 ? 0.399 9.710 18.162 1.00 83.00 95 ALA A O 1
ATOM 756 N N . LYS A 1 96 ? 2.163 9.969 16.798 1.00 86.38 96 LYS A N 1
ATOM 757 C CA . LYS A 1 96 ? 2.311 11.418 17.039 1.00 86.38 96 LYS A CA 1
ATOM 758 C C . LYS A 1 96 ? 1.062 12.204 16.645 1.00 86.38 96 LYS A C 1
ATOM 760 O O . LYS A 1 96 ? 0.655 13.100 17.386 1.00 86.38 96 LYS A O 1
ATOM 765 N N . ARG A 1 97 ? 0.429 11.863 15.516 1.00 85.81 97 ARG A N 1
ATOM 766 C CA . ARG A 1 97 ? -0.832 12.480 15.076 1.00 85.81 97 ARG A CA 1
ATOM 767 C C . ARG A 1 97 ? -1.927 12.268 16.118 1.00 85.81 97 ARG A C 1
ATOM 769 O O . ARG A 1 97 ? -2.562 13.236 16.528 1.00 85.81 97 ARG A O 1
ATOM 776 N N . TYR A 1 98 ? -2.117 11.036 16.584 1.00 87.31 98 TYR A N 1
ATOM 777 C CA . TYR A 1 98 ? -3.128 10.735 17.600 1.00 87.31 98 TYR A CA 1
ATOM 778 C C . TYR A 1 98 ? -2.841 11.420 18.937 1.00 87.31 98 TYR A C 1
ATOM 780 O O . TYR A 1 98 ? -3.760 11.973 19.534 1.00 87.31 98 TYR A O 1
ATOM 788 N N . VAL A 1 99 ? -1.580 11.473 19.375 1.00 86.62 99 VAL A N 1
ATOM 789 C CA . VAL A 1 99 ? -1.192 12.231 20.577 1.00 86.62 99 VAL A CA 1
ATOM 790 C C . VAL A 1 99 ? -1.552 13.710 20.431 1.00 86.62 99 VAL A C 1
ATOM 792 O O . VAL A 1 99 ? -2.141 14.279 21.345 1.00 86.62 99 VAL A O 1
ATOM 795 N N . SER A 1 100 ? -1.272 14.325 19.279 1.00 86.62 100 SER A N 1
ATOM 796 C CA . SER A 1 100 ? -1.624 15.727 19.018 1.00 86.62 100 SER A CA 1
ATOM 797 C C . SER A 1 100 ? -3.142 15.964 19.008 1.00 86.62 100 SER A C 1
ATOM 799 O O . SER A 1 100 ? -3.617 16.948 19.580 1.00 86.62 100 SER A O 1
ATOM 801 N N . LEU A 1 101 ? -3.924 15.045 18.432 1.00 86.81 101 LEU A N 1
ATOM 802 C CA . LEU A 1 101 ? -5.393 15.100 18.447 1.00 86.81 101 LEU A CA 1
ATOM 803 C C . LEU A 1 101 ? -5.969 14.945 19.860 1.00 86.81 101 LEU A C 1
ATOM 805 O O . LEU A 1 101 ? -6.927 15.629 20.218 1.00 86.81 101 LEU A O 1
ATOM 809 N N . ILE A 1 102 ? -5.369 14.077 20.674 1.00 87.81 102 ILE A N 1
ATOM 810 C CA . ILE A 1 102 ? -5.752 13.916 22.078 1.00 87.81 102 ILE A CA 1
ATOM 811 C C . ILE A 1 102 ? -5.410 15.180 22.862 1.00 87.81 102 ILE A C 1
ATOM 813 O O . ILE A 1 102 ? -6.255 15.672 23.593 1.00 87.81 102 ILE A O 1
ATOM 817 N N . GLN A 1 103 ? -4.211 15.740 22.685 1.00 86.00 103 GLN A N 1
ATOM 818 C CA . GLN A 1 103 ? -3.765 16.954 23.383 1.00 86.00 103 GLN A CA 1
ATOM 819 C C . GLN A 1 103 ? -4.564 18.210 23.014 1.00 86.00 103 GLN A C 1
ATOM 821 O O . GLN A 1 103 ? -4.598 19.156 23.800 1.00 86.00 103 GLN A O 1
ATOM 826 N N . SER A 1 104 ? -5.178 18.230 21.832 1.00 85.25 104 SER A N 1
ATOM 827 C CA . SER A 1 104 ? -6.046 19.312 21.353 1.00 85.25 104 SER A CA 1
ATOM 828 C C . SER A 1 104 ? -7.525 19.099 21.696 1.00 85.25 104 SER A C 1
ATOM 830 O O . SER A 1 104 ? -8.367 19.847 21.207 1.00 85.25 104 SER A O 1
ATOM 832 N N . ALA A 1 105 ? -7.855 18.096 22.523 1.00 82.94 105 ALA A N 1
ATOM 833 C CA . ALA A 1 105 ? -9.227 17.708 22.858 1.00 82.94 105 ALA A CA 1
ATOM 834 C C . ALA A 1 105 ? -10.120 17.407 21.634 1.00 82.94 105 ALA A C 1
ATOM 836 O O . ALA A 1 105 ? -11.343 17.440 21.735 1.00 82.94 105 ALA A O 1
ATOM 837 N N . ALA A 1 106 ? -9.529 17.070 20.484 1.00 85.06 106 ALA A N 1
ATOM 838 C CA . ALA A 1 106 ? -10.268 16.680 19.284 1.00 85.06 106 ALA A CA 1
ATOM 839 C C . ALA A 1 106 ? -10.638 15.185 19.284 1.00 85.06 106 ALA A C 1
ATOM 841 O O . ALA A 1 106 ? -11.577 14.775 18.603 1.00 85.06 106 ALA A O 1
ATOM 842 N N . MET A 1 107 ? -9.906 14.360 20.039 1.00 87.25 107 MET A N 1
ATOM 843 C CA . MET A 1 107 ? -10.118 12.914 20.130 1.00 87.25 107 MET A CA 1
ATOM 844 C C . MET A 1 107 ? -9.886 12.404 21.556 1.00 87.25 107 MET A C 1
ATOM 846 O O . MET A 1 107 ? -9.027 12.908 22.276 1.00 87.25 107 MET A O 1
ATOM 850 N N . THR A 1 108 ? -10.626 11.373 21.961 1.00 88.81 108 THR A N 1
ATOM 851 C CA . THR A 1 108 ? -10.425 10.691 23.251 1.00 88.81 108 THR A CA 1
ATOM 852 C C . THR A 1 108 ? -9.432 9.522 23.125 1.00 88.81 108 THR A C 1
ATOM 854 O O . THR A 1 108 ? -9.349 8.897 22.062 1.00 88.81 108 THR A O 1
ATOM 857 N N . PRO A 1 109 ? -8.696 9.152 24.189 1.00 87.25 109 PRO A N 1
ATOM 858 C CA . PRO A 1 109 ? -7.776 8.012 24.151 1.00 87.25 109 PRO A CA 1
ATOM 859 C C . PRO A 1 109 ? -8.412 6.683 23.722 1.00 87.25 109 PRO A C 1
ATOM 861 O O . PRO A 1 109 ? -7.811 5.936 22.956 1.00 87.25 109 PRO A O 1
ATOM 864 N N . ASN A 1 110 ? -9.641 6.387 24.150 1.00 88.56 110 ASN A N 1
ATOM 865 C CA . ASN A 1 110 ? -10.332 5.156 23.757 1.00 88.56 110 ASN A CA 1
ATOM 866 C C . ASN A 1 110 ? -10.757 5.171 22.284 1.00 88.56 110 ASN A C 1
ATOM 868 O O . ASN A 1 110 ? -10.750 4.122 21.642 1.00 88.56 110 ASN A O 1
ATOM 872 N N . GLN A 1 111 ? -11.092 6.338 21.725 1.00 86.12 111 GLN A N 1
ATOM 873 C CA . GLN A 1 111 ? -11.301 6.464 20.280 1.00 86.12 111 GLN A CA 1
ATOM 874 C C . GLN A 1 111 ? -10.005 6.185 19.517 1.00 86.12 111 GLN A C 1
ATOM 876 O O . GLN A 1 111 ? -10.038 5.440 18.542 1.00 86.12 111 GLN A O 1
ATOM 881 N N . ALA A 1 112 ? -8.868 6.705 19.988 1.00 87.19 112 ALA A N 1
ATOM 882 C CA . ALA A 1 112 ? -7.570 6.414 19.385 1.00 87.19 112 ALA A CA 1
ATOM 883 C C . ALA A 1 112 ? -7.215 4.917 19.473 1.00 87.19 112 ALA A C 1
ATOM 885 O O . ALA A 1 112 ? -6.831 4.335 18.465 1.00 87.19 112 ALA A O 1
ATOM 886 N N . ILE A 1 113 ? -7.417 4.270 20.629 1.00 85.62 113 ILE A N 1
ATOM 887 C CA . ILE A 1 113 ? -7.207 2.819 20.823 1.00 85.62 113 ILE A CA 1
ATOM 888 C C . ILE A 1 113 ? -8.060 1.997 19.854 1.00 85.62 113 ILE A C 1
ATOM 890 O O . ILE A 1 113 ? -7.548 1.077 19.218 1.00 85.62 113 ILE A O 1
ATOM 894 N N . ASN A 1 114 ? -9.342 2.345 19.710 1.00 87.00 114 ASN A N 1
ATOM 895 C CA . ASN A 1 114 ? -10.250 1.649 18.801 1.00 87.00 114 ASN A CA 1
ATOM 896 C C . ASN A 1 114 ? -9.856 1.839 17.328 1.00 87.00 114 ASN A C 1
ATOM 898 O O . ASN A 1 114 ? -9.908 0.879 16.566 1.00 87.00 114 ASN A O 1
ATOM 902 N N . LEU A 1 115 ? -9.445 3.048 16.929 1.00 85.31 115 LEU A N 1
ATOM 903 C CA . LEU A 1 115 ? -9.027 3.346 15.553 1.00 85.31 115 LEU A CA 1
ATOM 904 C C . LEU A 1 115 ? -7.693 2.687 15.188 1.00 85.31 115 LEU A C 1
ATOM 906 O O . LEU A 1 115 ? -7.518 2.225 14.065 1.00 85.31 115 LEU A O 1
ATOM 910 N N . LEU A 1 116 ? -6.759 2.639 16.135 1.00 83.00 116 LEU A N 1
ATOM 911 C CA . LEU A 1 116 ? -5.454 2.004 15.964 1.00 83.00 116 LEU A CA 1
ATOM 912 C C . LEU A 1 116 ? -5.503 0.479 16.141 1.00 83.00 116 LEU A C 1
ATOM 914 O O . LEU A 1 116 ? -4.554 -0.206 15.770 1.00 83.00 116 LEU A O 1
ATOM 918 N N . GLY A 1 117 ? -6.570 -0.059 16.740 1.00 81.25 117 GLY A N 1
ATOM 919 C CA . GLY A 1 117 ? -6.689 -1.482 17.070 1.00 81.25 117 GLY A CA 1
ATOM 920 C C . GLY A 1 117 ? -5.698 -1.955 18.143 1.00 81.25 117 GLY A C 1
ATOM 921 O O . GLY A 1 117 ? -5.435 -3.152 18.253 1.00 81.25 117 GLY A O 1
ATOM 922 N N . ILE A 1 118 ? -5.128 -1.036 18.932 1.00 78.75 118 ILE A N 1
ATOM 923 C CA . ILE A 1 118 ? -4.077 -1.338 19.914 1.00 78.75 118 ILE A CA 1
ATOM 924 C C . ILE A 1 118 ? -4.657 -1.557 21.316 1.00 78.75 118 ILE A C 1
ATOM 926 O O . ILE A 1 118 ? -4.665 -0.683 22.178 1.00 78.75 118 ILE A O 1
ATOM 930 N N . GLY A 1 119 ? -5.121 -2.776 21.578 1.00 82.81 119 GLY A N 1
ATOM 931 C CA . GLY A 1 119 ? -5.554 -3.186 22.915 1.00 82.81 119 GLY A CA 1
ATOM 932 C C . GLY A 1 119 ? -7.020 -2.874 23.219 1.00 82.81 119 GLY A C 1
ATOM 933 O O . GLY A 1 119 ? -7.856 -2.800 22.323 1.00 82.81 119 GLY A O 1
ATOM 934 N N . LYS A 1 120 ? -7.356 -2.792 24.511 1.00 84.94 120 LYS A N 1
ATOM 935 C CA . LYS A 1 120 ? -8.740 -2.651 24.985 1.00 84.94 120 LYS A CA 1
ATOM 936 C C . LYS A 1 120 ? -8.972 -1.257 25.575 1.00 84.94 120 LYS A C 1
ATOM 938 O O . LYS A 1 120 ? -8.101 -0.778 26.303 1.00 84.94 120 LYS A O 1
ATOM 943 N N . PRO A 1 121 ? -10.142 -0.638 25.328 1.00 86.94 121 PRO A N 1
ATOM 944 C CA . PRO A 1 121 ? -10.537 0.598 25.993 1.00 86.94 121 PRO A CA 1
ATOM 945 C C . PRO A 1 121 ? -10.467 0.471 27.516 1.00 86.94 121 PRO A C 1
ATOM 947 O O . PRO A 1 121 ? -10.799 -0.581 28.069 1.00 86.94 121 PRO A O 1
ATOM 950 N N . TYR A 1 122 ? -10.086 1.551 28.194 1.00 82.81 122 TYR A N 1
ATOM 951 C CA . TYR A 1 122 ? -9.997 1.590 29.653 1.00 82.81 122 TYR A CA 1
ATOM 952 C C . TYR A 1 122 ? -10.989 2.598 30.266 1.00 82.81 122 TYR A C 1
ATOM 954 O O . TYR A 1 122 ? -11.386 3.571 29.607 1.00 82.81 122 TYR A O 1
ATOM 962 N N . PRO A 1 123 ? -11.414 2.394 31.530 1.00 81.06 123 PRO A N 1
ATOM 963 C CA . PRO A 1 123 ? -12.289 3.333 32.230 1.00 81.06 123 PRO A CA 1
ATOM 964 C C . PRO A 1 123 ? -11.645 4.722 32.349 1.00 81.06 123 PRO A C 1
ATOM 966 O O . PRO A 1 123 ? -10.516 4.851 32.807 1.00 81.06 123 PRO A O 1
ATOM 969 N N . GLY A 1 124 ? -12.361 5.767 31.926 1.00 80.25 124 GLY A N 1
ATOM 970 C CA . GLY A 1 124 ? -11.859 7.150 31.903 1.00 80.25 124 GLY A CA 1
ATOM 971 C C . GLY A 1 124 ? -11.256 7.596 30.566 1.00 80.25 124 GLY A C 1
ATOM 972 O O . GLY A 1 124 ? -11.212 8.792 30.305 1.00 80.25 124 GLY A O 1
ATOM 973 N N . GLY A 1 125 ? -10.913 6.670 29.665 1.00 77.88 125 GLY A N 1
ATOM 974 C CA . GLY A 1 125 ? -10.359 6.985 28.341 1.00 77.88 125 GLY A CA 1
ATOM 975 C C . GLY A 1 125 ? -11.351 7.577 27.328 1.00 77.88 125 GLY A C 1
ATOM 976 O O . GLY A 1 125 ? -10.956 7.876 26.209 1.00 77.88 125 GLY A O 1
ATOM 977 N N . ASN A 1 126 ? -12.627 7.756 27.694 1.00 84.38 126 ASN A N 1
ATOM 978 C CA . ASN A 1 126 ? -13.641 8.451 26.882 1.00 84.38 126 ASN A CA 1
ATOM 979 C C . ASN A 1 126 ? -13.723 9.959 27.197 1.00 84.38 126 ASN A C 1
ATOM 981 O O . ASN A 1 126 ? -14.644 10.629 26.737 1.00 84.38 126 ASN A O 1
ATOM 985 N N . LYS A 1 127 ? -12.815 10.486 28.024 1.00 81.56 127 LYS A N 1
ATOM 986 C CA . LYS A 1 127 ? -12.738 11.913 28.348 1.00 81.56 127 LYS A CA 1
ATOM 987 C C . LYS A 1 127 ? -11.808 12.635 27.365 1.00 81.56 127 LYS A C 1
ATOM 989 O O . LYS A 1 127 ? -10.871 12.036 26.836 1.00 81.56 127 LYS A O 1
ATOM 994 N N . PHE A 1 128 ? -12.078 13.916 27.129 1.00 80.69 128 PHE A N 1
ATOM 995 C CA . PHE A 1 128 ? -11.191 14.802 26.375 1.00 80.69 128 PHE A CA 1
ATOM 996 C C . PHE A 1 128 ? -10.145 15.416 27.308 1.00 80.69 128 PHE A C 1
ATOM 998 O O . PHE A 1 128 ? -10.435 15.695 28.471 1.00 80.69 128 PHE A O 1
ATOM 1005 N N . TYR A 1 129 ? -8.933 15.622 26.797 1.00 73.69 129 TYR A N 1
ATOM 1006 C CA . TYR A 1 129 ? -7.797 16.129 27.564 1.00 73.69 129 TYR A CA 1
ATOM 1007 C C . TYR A 1 129 ? -7.158 17.311 26.824 1.00 73.69 129 TYR A C 1
ATOM 1009 O O . TYR A 1 129 ? -7.128 17.315 25.600 1.00 73.69 129 TYR A O 1
ATOM 1017 N N . ILE A 1 130 ? -6.645 18.318 27.538 1.00 73.38 130 ILE A N 1
ATOM 1018 C CA . ILE A 1 130 ? -5.900 19.438 26.935 1.00 73.38 130 ILE A CA 1
ATOM 1019 C C . ILE A 1 130 ? -4.483 19.467 27.507 1.00 73.38 130 ILE A C 1
ATOM 1021 O O . ILE A 1 130 ? -4.268 19.360 28.715 1.00 73.38 130 ILE A O 1
ATOM 1025 N N . GLY A 1 131 ? -3.493 19.596 26.626 1.00 64.25 131 GLY A N 1
ATOM 1026 C CA . GLY A 1 131 ? -2.081 19.638 26.996 1.00 64.25 131 GLY A CA 1
ATOM 1027 C C . GLY A 1 131 ? -1.663 20.950 27.669 1.00 64.25 131 GLY A C 1
ATOM 1028 O O . GLY A 1 131 ? -1.107 21.809 27.001 1.00 64.25 131 GLY A O 1
ATOM 1029 N N . SER A 1 132 ? -1.907 21.081 28.979 1.00 49.94 132 SER A N 1
ATOM 1030 C CA . SER A 1 132 ? -1.016 21.741 29.970 1.00 49.94 132 SER A CA 1
ATOM 1031 C C . SER A 1 132 ? -1.535 21.615 31.414 1.00 49.94 132 SER A C 1
ATOM 1033 O O . SER A 1 132 ? -0.821 21.920 32.367 1.00 49.94 132 SER A O 1
ATOM 1035 N N . SER A 1 133 ? -2.750 21.123 31.598 1.00 44.75 133 SER A N 1
ATOM 1036 C CA . SER A 1 133 ? -3.289 20.654 32.866 1.00 44.75 133 SER A CA 1
ATOM 1037 C C . SER A 1 133 ? -4.398 19.683 32.493 1.00 44.75 133 SER A C 1
ATOM 1039 O O . SER A 1 133 ? -5.211 19.974 31.619 1.00 44.75 133 SER A O 1
ATOM 1041 N N . LEU A 1 134 ? -4.421 18.500 33.100 1.00 49.06 134 LEU A N 1
ATOM 1042 C CA . LEU A 1 134 ? -5.568 17.601 32.995 1.00 49.06 134 LEU A CA 1
ATOM 1043 C C . LEU A 1 134 ? -6.731 18.241 33.771 1.00 49.06 134 LEU A C 1
ATOM 1045 O O . LEU A 1 134 ? -7.053 17.813 34.873 1.00 49.06 134 LEU A O 1
ATOM 1049 N N . VAL A 1 135 ? -7.293 19.325 33.239 1.00 47.03 135 VAL A N 1
ATOM 1050 C CA . VAL A 1 135 ? -8.538 19.916 33.718 1.00 47.03 135 VAL A CA 1
ATOM 1051 C C . VAL A 1 135 ? -9.655 19.173 33.012 1.00 47.03 135 VAL A C 1
ATOM 1053 O O . VAL A 1 135 ? -9.693 19.088 31.782 1.00 47.03 135 VAL A O 1
ATOM 1056 N N . GLU A 1 136 ? -10.528 18.577 33.814 1.00 48.56 136 GLU A N 1
ATOM 1057 C CA . GLU A 1 136 ? -11.719 17.896 33.342 1.00 48.56 136 GLU A CA 1
ATOM 1058 C C . GLU A 1 136 ? -12.645 18.925 32.682 1.00 48.56 136 GLU A C 1
ATOM 1060 O O . GLU A 1 136 ? -13.251 19.756 33.350 1.00 48.56 136 GLU A O 1
ATOM 1065 N N . VAL A 1 137 ? -12.772 18.889 31.355 1.00 40.50 137 VAL A N 1
ATOM 1066 C CA . VAL A 1 137 ? -13.845 19.628 30.682 1.00 40.50 137 VAL A CA 1
ATOM 1067 C C . VAL A 1 137 ? -15.131 18.832 30.896 1.00 40.50 137 VAL A C 1
ATOM 1069 O O . VAL A 1 137 ? -15.387 17.847 30.202 1.00 40.50 137 VAL A O 1
ATOM 1072 N N . GLY A 1 138 ? -15.899 19.223 31.916 1.00 46.81 138 GLY A N 1
ATOM 1073 C CA . GLY A 1 138 ? -17.195 18.612 32.218 1.00 46.81 138 GLY A CA 1
ATOM 1074 C C . GLY A 1 138 ? -17.911 19.055 33.502 1.00 46.81 138 GLY A C 1
ATOM 1075 O O . GLY A 1 138 ? -18.833 18.352 33.913 1.00 46.81 138 GLY A O 1
ATOM 1076 N N . GLU A 1 139 ? -17.538 20.168 34.146 1.00 46.19 139 GLU A N 1
ATOM 1077 C CA . GLU A 1 139 ? -18.181 20.602 35.406 1.00 46.19 139 GLU A CA 1
ATOM 1078 C C . GLU A 1 139 ? -19.652 21.042 35.242 1.00 46.19 139 GLU A C 1
ATOM 1080 O O . GLU A 1 139 ? -20.456 20.798 36.141 1.00 46.19 139 GLU A O 1
ATOM 1085 N N . GLU A 1 140 ? -20.075 21.563 34.081 1.00 44.81 140 GLU A N 1
ATOM 1086 C CA . GLU A 1 140 ? -21.429 22.142 33.939 1.00 44.81 140 GLU A CA 1
ATOM 1087 C C . GLU A 1 140 ? -22.597 21.138 34.051 1.00 44.81 140 GLU A C 1
ATOM 1089 O O . GLU A 1 140 ? -23.731 21.540 34.336 1.00 44.81 140 GLU A O 1
ATOM 1094 N N . GLU A 1 141 ? -22.361 19.840 33.837 1.00 47.78 141 GLU A N 1
ATOM 1095 C CA . GLU A 1 141 ? -23.394 18.795 33.965 1.00 47.78 141 GLU A CA 1
ATOM 1096 C C . GLU A 1 141 ? -23.344 18.075 35.325 1.00 47.78 141 GLU A C 1
ATOM 1098 O O . GLU A 1 141 ? -24.362 17.554 35.793 1.00 47.78 141 GLU A O 1
ATOM 1103 N N . LEU A 1 142 ? -22.185 18.061 35.994 1.00 44.12 142 LEU A N 1
ATOM 1104 C CA . LEU A 1 142 ? -22.013 17.409 37.296 1.00 44.12 142 LEU A CA 1
ATOM 1105 C C . LEU A 1 142 ? -22.493 18.290 38.453 1.00 44.12 142 LEU A C 1
ATOM 1107 O O . LEU A 1 142 ? -23.163 17.757 39.337 1.00 44.12 142 LEU A O 1
ATOM 1111 N N . GLU A 1 143 ? -22.264 19.608 38.415 1.00 49.78 143 GLU A N 1
ATOM 1112 C CA . GLU A 1 143 ? -22.793 20.537 39.431 1.00 49.78 143 GLU A CA 1
ATOM 1113 C C . GLU A 1 143 ? -24.325 20.514 39.461 1.00 49.78 143 GLU A C 1
ATOM 1115 O O . GLU A 1 143 ? -24.926 20.255 40.501 1.00 49.78 143 GLU A O 1
ATOM 1120 N N . LYS A 1 144 ? -24.983 20.610 38.296 1.00 54.25 144 LYS A N 1
ATOM 1121 C CA . LYS A 1 144 ? -26.457 20.549 38.205 1.00 54.25 144 LYS A CA 1
ATOM 1122 C C . LYS A 1 144 ? -27.035 19.232 38.727 1.00 54.25 144 LYS A C 1
ATOM 1124 O O . LYS A 1 144 ? -28.184 19.195 39.179 1.00 54.25 144 LYS A O 1
ATOM 1129 N N . ARG A 1 145 ? -26.285 18.130 38.617 1.00 50.69 145 ARG A N 1
ATOM 1130 C CA . ARG A 1 145 ? -26.705 16.808 39.102 1.00 50.69 145 ARG A CA 1
ATOM 1131 C C . ARG A 1 145 ? -26.430 16.641 40.597 1.00 50.69 145 ARG A C 1
ATOM 1133 O O . ARG A 1 145 ? -27.263 16.044 41.278 1.00 50.69 145 ARG A O 1
ATOM 1140 N N . ALA A 1 146 ? -25.325 17.191 41.096 1.00 55.31 146 ALA A N 1
ATOM 1141 C CA . ALA A 1 146 ? -24.996 17.242 42.517 1.00 55.31 146 ALA A CA 1
ATOM 1142 C C . ALA A 1 146 ? -25.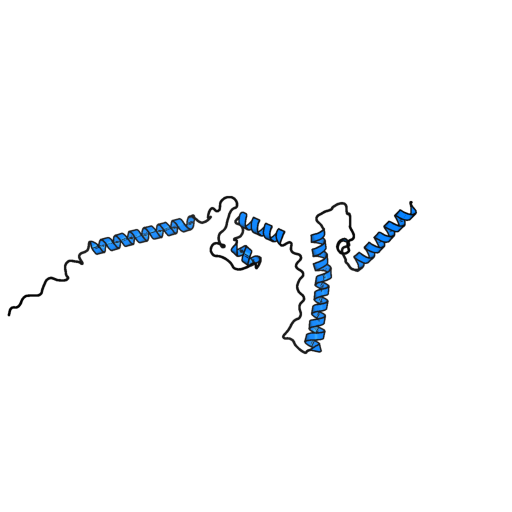993 18.121 43.287 1.00 55.31 146 ALA A C 1
ATOM 1144 O O . ALA A 1 146 ? -26.545 17.665 44.285 1.00 55.31 146 ALA A O 1
ATOM 1145 N N . ASP A 1 147 ? -26.340 19.297 42.763 1.00 64.94 147 ASP A N 1
ATOM 1146 C CA . ASP A 1 147 ? -27.314 20.211 43.375 1.00 64.94 147 ASP A CA 1
ATOM 1147 C C . ASP A 1 147 ? -28.710 19.588 43.469 1.00 64.94 147 ASP A C 1
ATOM 1149 O O . ASP A 1 147 ? -29.381 19.671 44.499 1.00 64.94 147 ASP A O 1
ATOM 1153 N N . LYS A 1 148 ? -29.146 18.889 42.412 1.00 67.50 148 LYS A N 1
ATOM 1154 C CA . LYS A 1 148 ? -30.411 18.137 42.430 1.00 67.50 148 LYS A CA 1
ATOM 1155 C C . LYS A 1 148 ? -30.397 17.005 43.457 1.00 67.50 148 LYS A C 1
ATOM 1157 O O . LYS A 1 148 ? -31.431 16.737 44.063 1.00 67.50 148 LYS A O 1
ATOM 1162 N N . PHE A 1 149 ? -29.259 16.338 43.642 1.00 68.88 149 PHE A N 1
ATOM 1163 C CA . PHE A 1 149 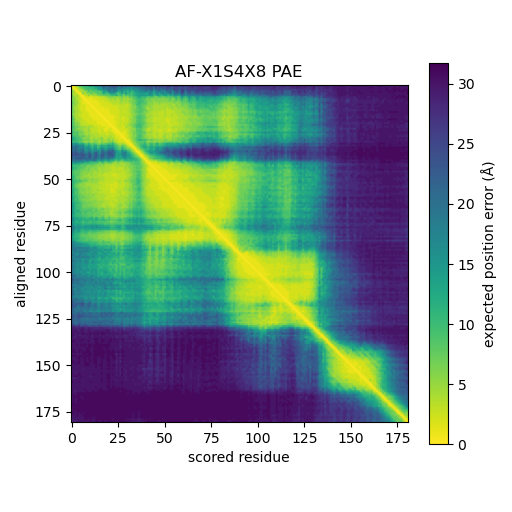? -29.124 15.243 44.601 1.00 68.88 149 PHE A CA 1
ATOM 1164 C C . PHE A 1 149 ? -29.095 15.745 46.050 1.00 68.88 149 PHE A C 1
ATOM 1166 O O . PHE A 1 149 ? -29.774 15.175 46.901 1.00 68.88 149 PHE A O 1
ATOM 1173 N N . ILE A 1 150 ? -28.373 16.836 46.323 1.00 75.25 150 ILE A N 1
ATOM 1174 C CA . ILE A 1 150 ? -28.329 17.471 47.648 1.00 75.25 150 ILE A CA 1
ATOM 1175 C C . ILE A 1 150 ? -29.725 17.956 48.039 1.00 75.25 150 ILE A C 1
ATOM 1177 O O . ILE A 1 150 ? -30.203 17.616 49.119 1.00 75.25 150 ILE A O 1
ATOM 1181 N N . LYS A 1 151 ? -30.427 18.635 47.124 1.00 75.06 151 LYS A N 1
ATOM 1182 C CA . LYS A 1 151 ? -31.802 19.088 47.361 1.00 75.06 151 LYS A CA 1
ATOM 1183 C C . LYS A 1 151 ? -32.762 17.926 47.642 1.00 75.06 151 LYS A C 1
ATOM 1185 O O . LYS A 1 151 ? -33.550 17.993 48.576 1.00 75.06 151 LYS A O 1
ATOM 1190 N N . ALA A 1 152 ? -32.649 16.822 46.898 1.00 72.62 152 ALA A N 1
ATOM 1191 C CA . ALA A 1 152 ? -33.461 15.629 47.142 1.00 72.62 152 ALA A CA 1
ATOM 1192 C C . ALA A 1 152 ? -33.182 14.979 48.514 1.00 72.62 152 ALA A C 1
ATOM 1194 O O . ALA A 1 152 ? -34.095 14.432 49.132 1.00 72.62 152 ALA A O 1
ATOM 1195 N N . MET A 1 153 ? -31.940 15.038 49.002 1.00 75.69 153 MET A N 1
ATOM 1196 C CA . MET A 1 153 ? -31.568 14.528 50.328 1.00 75.69 153 MET A CA 1
ATOM 1197 C C . MET A 1 153 ? -32.045 15.445 51.462 1.00 75.69 153 MET A C 1
ATOM 1199 O O . MET A 1 153 ? -32.421 14.945 52.523 1.00 75.69 153 MET A O 1
ATOM 1203 N N . GLU A 1 154 ? -32.072 16.763 51.251 1.00 75.19 154 GLU A N 1
ATOM 1204 C CA . GLU A 1 154 ? -32.671 17.719 52.194 1.00 75.19 154 GLU A CA 1
ATOM 1205 C C . GLU A 1 154 ? -34.188 17.535 52.294 1.00 75.19 154 GLU A C 1
ATOM 1207 O O . GLU A 1 154 ? -34.706 17.394 53.404 1.00 75.19 154 GLU A O 1
ATOM 1212 N N . ASP A 1 155 ? -34.878 17.406 51.158 1.00 79.44 155 ASP A N 1
ATOM 1213 C CA . ASP A 1 155 ? -36.321 17.139 51.115 1.00 79.44 155 ASP A CA 1
ATOM 1214 C C . ASP A 1 155 ? -36.666 15.803 51.810 1.00 79.44 155 ASP A C 1
ATOM 1216 O O . ASP A 1 155 ? -37.647 15.705 52.555 1.00 79.44 155 ASP A O 1
ATOM 1220 N N . LEU A 1 156 ? -35.830 14.770 51.628 1.00 74.94 156 LEU A N 1
ATOM 1221 C CA . LEU A 1 156 ? -35.971 13.483 52.319 1.00 74.94 156 LEU A CA 1
ATOM 1222 C C . LEU A 1 156 ? -35.783 13.635 53.836 1.00 74.94 156 LEU A C 1
ATOM 1224 O O . LEU A 1 156 ? -36.557 13.074 54.613 1.00 74.94 156 LEU A O 1
ATOM 1228 N N . LYS A 1 157 ? -34.774 14.398 54.267 1.00 75.38 157 LYS A N 1
ATOM 1229 C CA . LYS A 1 157 ? -34.491 14.653 55.686 1.00 75.38 157 LYS A CA 1
ATOM 1230 C C . LYS A 1 157 ? -35.636 15.411 56.358 1.00 75.38 157 LYS A C 1
ATOM 1232 O O . LYS A 1 157 ? -36.015 15.063 57.474 1.00 75.38 157 LYS A O 1
ATOM 1237 N N . GLU A 1 158 ? -36.219 16.399 55.685 1.00 74.50 158 GLU A N 1
ATOM 1238 C CA . GLU A 1 158 ? -37.410 17.091 56.185 1.00 74.50 158 GLU A CA 1
ATOM 1239 C C . GLU A 1 158 ? -38.629 16.166 56.268 1.00 74.50 158 GLU A C 1
ATOM 1241 O O . GLU A 1 158 ? -39.384 16.231 57.239 1.00 74.50 158 GLU A O 1
ATOM 1246 N N . GLY A 1 159 ? -38.818 15.284 55.281 1.00 71.56 159 GLY A N 1
ATOM 1247 C CA . GLY A 1 159 ? -39.878 14.273 55.304 1.00 71.56 159 GLY A CA 1
ATOM 1248 C C . GLY A 1 159 ? -39.736 13.292 56.471 1.00 71.56 159 GLY A C 1
ATOM 1249 O O . GLY A 1 159 ? -40.722 12.987 57.142 1.00 71.56 159 GLY A O 1
ATOM 1250 N N . ILE A 1 160 ? -38.508 12.854 56.762 1.00 70.75 160 ILE A N 1
ATOM 1251 C CA . ILE A 1 160 ? -38.198 11.984 57.905 1.00 70.75 160 ILE A CA 1
ATOM 1252 C C . ILE A 1 160 ? -38.434 12.721 59.229 1.00 70.75 160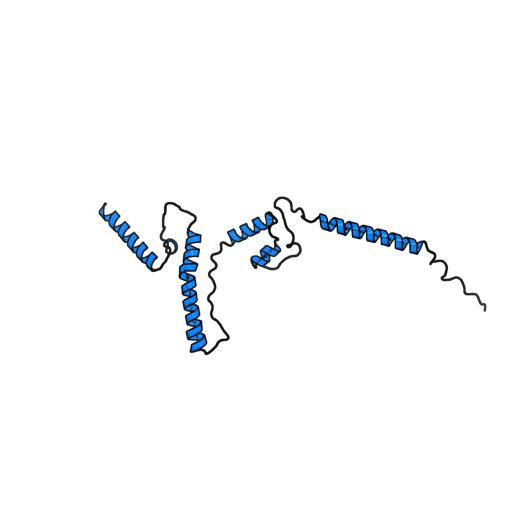 ILE A C 1
ATOM 1254 O O . ILE A 1 160 ? -39.065 12.159 60.121 1.00 70.75 160 ILE A O 1
ATOM 1258 N N . ASN A 1 161 ? -38.017 13.987 59.347 1.00 67.69 161 ASN A N 1
ATOM 1259 C CA . ASN A 1 161 ? -38.243 14.771 60.565 1.00 67.69 161 ASN A CA 1
ATOM 1260 C C . ASN A 1 161 ? -39.739 14.974 60.863 1.00 67.69 161 ASN A C 1
ATOM 1262 O O . ASN A 1 161 ? -40.159 14.839 62.012 1.00 67.69 161 ASN A O 1
ATOM 1266 N N . LYS A 1 162 ? -40.558 15.208 59.830 1.00 65.25 162 LYS A N 1
ATOM 1267 C CA . LYS A 1 162 ? -42.023 15.311 59.961 1.00 65.25 162 LYS A CA 1
ATOM 1268 C C . LYS A 1 162 ? -42.673 13.995 60.409 1.00 65.25 162 LYS A C 1
ATOM 1270 O O . LYS A 1 162 ? -43.678 14.034 61.111 1.00 65.25 162 LYS A O 1
ATOM 1275 N N . LEU A 1 163 ? -42.097 12.846 60.046 1.00 58.81 163 LEU A N 1
ATOM 1276 C CA . LEU A 1 163 ? -42.540 11.525 60.517 1.00 58.81 163 LEU A CA 1
ATOM 1277 C C . LEU A 1 163 ? -42.117 11.242 61.966 1.00 58.81 163 LEU A C 1
ATOM 1279 O O . LEU A 1 163 ? -42.824 10.533 62.672 1.00 58.81 163 LEU A O 1
ATOM 1283 N N . THR A 1 164 ? -40.993 11.795 62.428 1.00 58.06 164 THR A N 1
ATOM 1284 C CA . THR A 1 164 ? -40.561 11.677 63.833 1.00 58.06 164 THR A CA 1
ATOM 1285 C C . THR A 1 164 ? -41.246 12.667 64.777 1.00 58.06 164 THR A C 1
ATOM 1287 O O . THR A 1 164 ? -41.356 12.378 65.965 1.00 58.06 164 THR A O 1
ATOM 1290 N N . GLU A 1 165 ? -41.722 13.811 64.277 1.00 57.88 165 GLU A N 1
ATOM 1291 C CA . GLU A 1 165 ? -42.477 14.801 65.066 1.00 57.88 165 GLU A CA 1
ATOM 1292 C C . GLU A 1 165 ? -43.994 14.522 65.092 1.00 57.88 1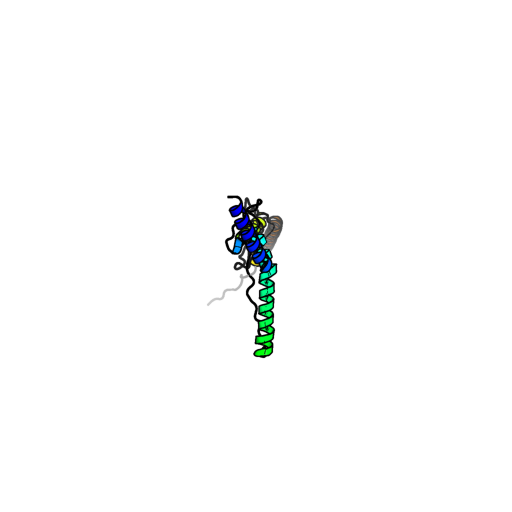65 GLU A C 1
ATOM 1294 O O . GLU A 1 165 ? -44.694 15.021 65.972 1.00 57.88 165 GLU A O 1
ATOM 1299 N N . GLY A 1 166 ? -44.506 13.691 64.176 1.00 52.62 166 GLY A N 1
ATOM 1300 C CA . GLY A 1 166 ? -45.887 13.204 64.167 1.00 52.62 166 GLY A CA 1
ATOM 1301 C C . GLY A 1 166 ? -46.050 11.868 64.900 1.00 52.62 166 GLY A C 1
ATOM 1302 O O . GLY A 1 166 ? -45.926 10.815 64.286 1.00 52.62 166 GLY A O 1
ATOM 1303 N N . ASP A 1 167 ? -46.323 11.929 66.206 1.00 52.84 167 ASP A N 1
ATOM 1304 C CA . ASP A 1 167 ? -46.982 10.915 67.056 1.00 52.84 167 ASP A CA 1
ATOM 1305 C C . ASP A 1 167 ? -47.081 9.462 66.524 1.00 52.84 167 ASP A C 1
ATOM 1307 O O . ASP A 1 167 ? -48.157 8.986 66.171 1.00 52.84 167 ASP A O 1
ATOM 1311 N N . PHE A 1 168 ? -45.983 8.696 66.574 1.00 45.31 168 PHE A N 1
ATOM 1312 C CA . PHE A 1 168 ? -46.035 7.227 66.415 1.00 45.31 168 PHE A CA 1
ATOM 1313 C C . PHE A 1 168 ? -45.312 6.426 67.511 1.00 45.31 168 PHE A C 1
ATOM 1315 O O . PHE A 1 168 ? -45.166 5.212 67.400 1.00 45.31 168 PHE A O 1
ATOM 1322 N N . LEU A 1 169 ? -44.900 7.069 68.612 1.00 44.50 169 LEU A N 1
ATOM 1323 C CA . LEU A 1 169 ? -44.265 6.391 69.758 1.00 44.50 169 LEU A CA 1
ATOM 1324 C C . LEU A 1 169 ? -45.061 6.483 71.073 1.00 44.50 169 LEU A C 1
ATOM 1326 O O . LEU A 1 169 ? -44.496 6.263 72.142 1.00 44.50 169 LEU A O 1
ATOM 1330 N N . LYS A 1 170 ? -46.371 6.770 71.026 1.00 47.25 170 LYS A N 1
ATOM 1331 C CA . LYS A 1 170 ? -47.233 6.781 72.228 1.00 47.25 170 LYS A CA 1
ATOM 1332 C C . LYS A 1 170 ? -48.260 5.650 72.356 1.00 47.25 170 LYS A C 1
ATOM 1334 O O . LYS A 1 170 ? -48.903 5.597 73.395 1.00 47.25 170 LYS A O 1
ATOM 1339 N N . GLU A 1 171 ? -48.372 4.712 71.414 1.00 44.66 171 GLU A N 1
ATOM 1340 C CA . GLU A 1 171 ? -49.422 3.669 71.482 1.00 44.66 171 GLU A CA 1
ATOM 1341 C C . GLU A 1 171 ? -48.958 2.210 71.322 1.00 44.66 171 GLU A C 1
ATOM 1343 O O . GLU A 1 171 ? -49.714 1.364 70.859 1.00 44.66 171 GLU A O 1
ATOM 1348 N N . VAL A 1 172 ? -47.754 1.843 71.769 1.00 43.22 172 VAL A N 1
ATOM 1349 C CA . VAL A 1 172 ? -47.438 0.409 71.930 1.00 43.22 172 VAL A CA 1
ATOM 1350 C C . VAL A 1 172 ? -46.855 0.139 73.314 1.00 43.22 172 VAL A C 1
ATOM 1352 O O . VAL A 1 172 ? -45.644 0.200 73.510 1.00 43.22 172 VAL A O 1
ATOM 1355 N N . GLY A 1 173 ? -47.741 -0.172 74.271 1.00 38.53 173 GLY A N 1
ATOM 1356 C CA . GLY A 1 173 ? -47.399 -1.014 75.425 1.00 38.53 173 GLY A CA 1
ATOM 1357 C C . GLY A 1 173 ? -47.590 -0.431 76.832 1.00 38.53 173 GLY A C 1
ATOM 1358 O O . GLY A 1 173 ? -46.658 -0.477 77.631 1.00 38.53 173 GLY A O 1
ATOM 1359 N N . LYS A 1 174 ? -48.786 0.063 77.171 1.00 38.66 174 LYS A N 1
ATOM 1360 C CA . LYS A 1 174 ? -49.355 -0.082 78.527 1.00 38.66 174 LYS A CA 1
ATOM 1361 C C . LYS A 1 174 ? -50.610 -0.959 78.405 1.00 38.66 174 LYS A C 1
ATOM 1363 O O . LYS A 1 174 ? -51.309 -0.817 7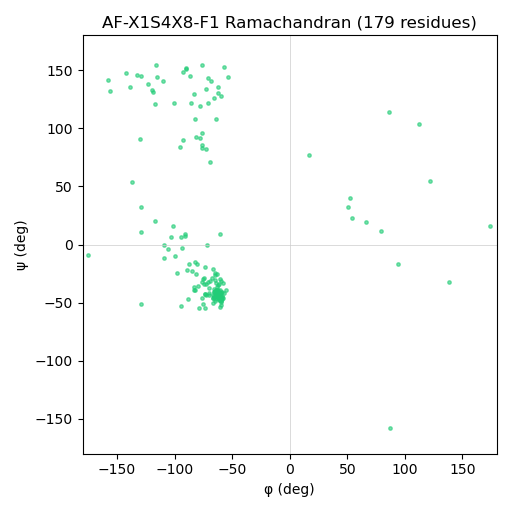7.410 1.00 38.66 174 LYS A O 1
ATOM 1368 N N . ASP A 1 175 ? -50.840 -1.792 79.422 1.00 36.12 175 ASP A N 1
ATOM 1369 C CA . ASP A 1 175 ? -51.861 -2.855 79.587 1.00 36.12 175 ASP A CA 1
ATOM 1370 C C . ASP A 1 175 ? -51.390 -4.199 78.997 1.00 36.12 175 ASP A C 1
ATOM 1372 O O . ASP A 1 175 ? -51.064 -4.278 77.820 1.00 36.12 175 ASP A O 1
ATOM 1376 N N . GLU A 1 176 ? -51.159 -5.276 79.758 1.00 34.28 176 GLU A N 1
ATOM 1377 C CA . GLU A 1 176 ? -51.930 -5.917 80.846 1.00 34.28 176 GLU A CA 1
ATOM 1378 C C . GLU A 1 176 ? -50.993 -6.212 82.057 1.00 34.28 176 GLU A C 1
ATOM 1380 O O . GLU A 1 176 ? -49.801 -6.431 81.864 1.00 34.28 176 GLU A O 1
ATOM 1385 N N . GLY A 1 177 ? -51.354 -6.161 83.345 1.00 34.34 177 GLY A N 1
ATOM 1386 C CA . GLY A 1 177 ? -52.564 -6.636 84.021 1.00 34.34 177 GLY A CA 1
ATOM 1387 C C . GLY A 1 177 ? -52.182 -7.808 84.948 1.00 34.34 177 GLY A C 1
ATOM 1388 O O . GLY A 1 177 ? -51.898 -8.897 84.468 1.00 34.34 177 GLY A O 1
ATOM 1389 N N . GLU A 1 178 ? -52.111 -7.559 86.260 1.00 40.41 178 GLU A N 1
ATOM 1390 C CA . GLU A 1 178 ? -51.808 -8.516 87.342 1.00 40.41 178 GLU A CA 1
ATOM 1391 C C . GLU A 1 178 ? -52.766 -9.727 87.386 1.00 40.41 178 GLU A C 1
ATOM 1393 O O . GLU A 1 178 ? -53.947 -9.595 87.072 1.00 40.41 178 GLU A O 1
ATOM 1398 N N . SER A 1 179 ? -52.302 -10.878 87.892 1.00 30.44 179 SER A N 1
ATOM 1399 C CA . SER A 1 179 ? -53.117 -11.713 88.795 1.00 30.44 179 SER A CA 1
ATOM 1400 C C . SER A 1 179 ? -52.262 -12.647 89.660 1.00 30.44 179 SER A C 1
ATOM 1402 O O . SER A 1 179 ? -51.222 -13.151 89.236 1.00 30.44 179 SER A O 1
ATOM 1404 N N . GLU A 1 180 ? -52.727 -12.769 90.900 1.00 33.91 180 GLU A N 1
ATOM 1405 C CA . GLU A 1 180 ? -52.220 -13.491 92.067 1.00 33.91 180 GLU A CA 1
ATOM 1406 C C . GLU A 1 180 ? -52.346 -15.021 91.932 1.00 33.91 180 GLU A C 1
ATOM 1408 O O . GLU A 1 180 ? -53.326 -15.502 91.364 1.00 33.91 180 GLU A O 1
ATOM 1413 N N . ASP A 1 181 ? -51.353 -15.759 92.447 1.00 34.59 181 ASP A N 1
ATOM 1414 C CA . ASP A 1 181 ? -51.444 -16.835 93.469 1.00 34.59 181 ASP A CA 1
ATOM 1415 C C . ASP A 1 181 ? -50.120 -17.625 93.566 1.00 34.59 181 ASP A C 1
ATOM 1417 O O . ASP A 1 181 ? -49.587 -18.070 92.520 1.00 34.59 181 ASP A O 1
#